Protein AF-0000000079001632 (afdb_homodimer)

Structure (mmCIF, N/CA/C/O backbone):
data_AF-0000000079001632-model_v1
#
loop_
_entity.id
_entity.type
_entity.pdbx_description
1 polymer N-acetyltransferase
#
loop_
_atom_site.group_PDB
_atom_site.id
_atom_site.type_symbol
_atom_site.label_atom_id
_atom_site.label_alt_id
_atom_site.label_comp_id
_atom_site.label_asym_id
_atom_site.label_entity_id
_atom_site.label_seq_id
_atom_site.pdbx_PDB_ins_code
_atom_site.Cartn_x
_atom_site.Cartn_y
_atom_site.Cartn_z
_atom_site.occupancy
_atom_site.B_iso_or_equiv
_atom_site.auth_seq_id
_atom_site.auth_comp_id
_atom_site.auth_asym_id
_atom_site.auth_atom_id
_atom_site.pdbx_PDB_model_num
ATOM 1 N N . MET A 1 1 ? 24.812 27.203 -7.305 1 45.06 1 MET A N 1
ATOM 2 C CA . MET A 1 1 ? 23.578 26.594 -7.805 1 45.06 1 MET A CA 1
ATOM 3 C C . MET A 1 1 ? 22.781 25.969 -6.672 1 45.06 1 MET A C 1
ATOM 5 O O . MET A 1 1 ? 23.297 25.125 -5.93 1 45.06 1 MET A O 1
ATOM 9 N N . THR A 1 2 ? 21.891 26.609 -6.133 1 58.97 2 THR A N 1
ATOM 10 C CA . THR A 1 2 ? 21.234 26.281 -4.875 1 58.97 2 THR A CA 1
ATOM 11 C C . THR A 1 2 ? 20.75 24.844 -4.871 1 58.97 2 THR A C 1
ATOM 13 O O . THR A 1 2 ? 20.25 24.344 -5.879 1 58.97 2 THR A O 1
ATOM 16 N N . ASN A 1 3 ? 21.234 24.062 -3.947 1 76.5 3 ASN A N 1
ATOM 17 C CA . ASN A 1 3 ? 20.844 22.672 -3.836 1 76.5 3 ASN A CA 1
ATOM 18 C C . ASN A 1 3 ? 19.328 22.5 -3.826 1 76.5 3 ASN A C 1
ATOM 20 O O . ASN A 1 3 ? 18.625 23.172 -3.062 1 76.5 3 ASN A O 1
ATOM 24 N N . PRO A 1 4 ? 18.812 21.922 -4.812 1 85.69 4 PRO A N 1
ATOM 25 C CA . PRO A 1 4 ? 17.359 21.781 -4.848 1 85.69 4 PRO A CA 1
ATOM 26 C C . PRO A 1 4 ? 16.781 21.344 -3.504 1 85.69 4 PRO A C 1
ATOM 28 O O . PRO A 1 4 ? 17.453 20.641 -2.738 1 85.69 4 PRO A O 1
ATOM 31 N N . VAL A 1 5 ? 15.695 21.969 -3.086 1 88.19 5 VAL A N 1
ATOM 32 C CA . VAL A 1 5 ? 14.93 21.562 -1.91 1 88.19 5 VAL A CA 1
ATOM 33 C C . VAL A 1 5 ? 13.609 20.938 -2.34 1 88.19 5 VAL A C 1
ATOM 35 O O . VAL A 1 5 ? 12.984 21.391 -3.307 1 88.19 5 VAL A O 1
ATOM 38 N N . PRO A 1 6 ? 13.211 19.906 -1.623 1 92.12 6 PRO A N 1
ATOM 39 C CA . PRO A 1 6 ? 11.945 19.281 -2.014 1 92.12 6 PRO A CA 1
ATOM 40 C C . PRO A 1 6 ? 10.734 20.156 -1.702 1 92.12 6 PRO A C 1
ATOM 42 O O . PRO A 1 6 ? 10.82 21.062 -0.867 1 92.12 6 PRO A O 1
ATOM 45 N N . GLU A 1 7 ? 9.664 20 -2.496 1 94.44 7 GLU A N 1
ATOM 46 C CA . GLU A 1 7 ? 8.359 20.5 -2.092 1 94.44 7 GLU A CA 1
ATOM 47 C C . GLU A 1 7 ? 7.762 19.656 -0.975 1 94.44 7 GLU A C 1
ATOM 49 O O . GLU A 1 7 ? 7.68 18.422 -1.099 1 94.44 7 GLU A O 1
ATOM 54 N N . TRP A 1 8 ? 7.293 20.359 0.116 1 95.69 8 TRP A N 1
ATOM 55 C CA . TRP A 1 8 ? 6.723 19.688 1.274 1 95.69 8 TRP A CA 1
ATOM 56 C C . TRP A 1 8 ? 5.199 19.703 1.22 1 95.69 8 TRP A C 1
ATOM 58 O O . TRP A 1 8 ? 4.594 20.75 0.976 1 95.69 8 TRP A O 1
ATOM 68 N N . ARG A 1 9 ? 4.637 18.5 1.415 1 95.88 9 ARG A N 1
ATOM 69 C CA . ARG A 1 9 ? 3.191 18.375 1.595 1 95.88 9 ARG A CA 1
ATOM 70 C C . ARG A 1 9 ? 2.859 17.625 2.881 1 95.88 9 ARG A C 1
ATOM 72 O O . ARG A 1 9 ? 3.691 16.891 3.408 1 95.88 9 ARG A O 1
ATOM 79 N N . GLU A 1 10 ? 1.573 17.828 3.447 1 95.94 10 GLU A N 1
ATOM 80 C CA . GLU A 1 10 ? 1.161 17.219 4.707 1 95.94 10 GLU A CA 1
ATOM 81 C C . GLU A 1 10 ? -0.149 16.453 4.547 1 95.94 10 GLU A C 1
ATOM 83 O O . GLU A 1 10 ? -1.047 16.891 3.828 1 95.94 10 GLU A O 1
ATOM 88 N N . VAL A 1 11 ? -0.206 15.367 5.219 1 96.25 11 VAL A N 1
ATOM 89 C CA . VAL A 1 11 ? -1.483 14.664 5.27 1 96.25 11 VAL A CA 1
ATOM 90 C C . VAL A 1 11 ? -2.539 15.547 5.922 1 96.25 11 VAL A C 1
ATOM 92 O O . VAL A 1 11 ? -2.209 16.422 6.723 1 96.25 11 VAL A O 1
ATOM 95 N N . ALA A 1 12 ? -3.811 15.234 5.547 1 96.88 12 ALA A N 1
ATOM 96 C CA . ALA A 1 12 ? -4.914 16.016 6.098 1 96.88 12 ALA A CA 1
ATOM 97 C C . ALA A 1 12 ? -6.242 15.281 5.922 1 96.88 12 ALA A C 1
ATOM 99 O O . ALA A 1 12 ? -6.328 14.305 5.172 1 96.88 12 ALA A O 1
ATOM 100 N N . VAL A 1 13 ? -7.215 15.688 6.727 1 96.88 13 VAL A N 1
ATOM 101 C CA . VAL A 1 13 ? -8.617 15.367 6.492 1 96.88 13 VAL A CA 1
ATOM 102 C C . VAL A 1 13 ? -9.305 16.531 5.781 1 96.88 13 VAL A C 1
ATOM 104 O O . VAL A 1 13 ? -9.508 17.594 6.371 1 96.88 13 VAL A O 1
ATOM 107 N N . ARG A 1 14 ? -9.531 16.281 4.484 1 97.44 14 ARG A N 1
ATOM 108 C CA . ARG A 1 14 ? -10.023 17.391 3.674 1 97.44 14 ARG A CA 1
ATOM 109 C C . ARG A 1 14 ? -11.188 16.953 2.795 1 97.44 14 ARG A C 1
ATOM 111 O O . ARG A 1 14 ? -11.172 15.867 2.232 1 97.44 14 ARG A O 1
ATOM 118 N N . ASP A 1 15 ? -12.273 17.812 2.703 1 98.19 15 ASP A N 1
ATOM 119 C CA . ASP A 1 15 ? -13.406 17.594 1.802 1 98.19 15 ASP A CA 1
ATOM 120 C C . ASP A 1 15 ? -14.078 16.25 2.064 1 98.19 15 ASP A C 1
ATOM 122 O O . ASP A 1 15 ? -14.32 15.484 1.135 1 98.19 15 ASP A O 1
ATOM 126 N N . VAL A 1 16 ? -14.367 15.938 3.357 1 98.56 16 VAL A N 1
ATOM 127 C CA . VAL A 1 16 ? -14.992 14.688 3.764 1 98.56 16 VAL A CA 1
ATOM 128 C C . VAL A 1 16 ? -16.391 14.953 4.309 1 98.56 16 VAL A C 1
ATOM 130 O O . VAL A 1 16 ? -16.578 15.852 5.133 1 98.56 16 VAL A O 1
ATOM 133 N N . THR A 1 17 ? -17.391 14.273 3.799 1 98.62 17 THR A N 1
ATOM 134 C CA . THR A 1 17 ? -18.719 14.258 4.406 1 98.62 17 THR A CA 1
ATOM 135 C C . THR A 1 17 ? -18.797 13.203 5.508 1 98.62 17 THR A C 1
ATOM 137 O O . THR A 1 17 ? -18.5 12.031 5.273 1 98.62 17 THR A O 1
ATOM 140 N N . VAL A 1 18 ? -19.234 13.547 6.695 1 98.38 18 VAL A N 1
ATOM 141 C CA . VAL A 1 18 ? -19.172 12.625 7.828 1 98.38 18 VAL A CA 1
ATOM 142 C C . VAL A 1 18 ? -20.531 12.547 8.508 1 98.38 18 VAL A C 1
ATOM 144 O O . VAL A 1 18 ? -21.234 13.562 8.641 1 98.38 18 VAL A O 1
ATOM 147 N N . GLY A 1 19 ? -20.922 11.305 8.891 1 98.69 19 GLY A N 1
ATOM 148 C CA . GLY A 1 19 ? -22.109 11.109 9.703 1 98.69 19 GLY A CA 1
ATOM 149 C C . GLY A 1 19 ? -21.875 11.375 11.18 1 98.69 19 GLY A C 1
ATOM 150 O O . GLY A 1 19 ? -20.891 12.016 11.547 1 98.69 19 GLY A O 1
ATOM 151 N N . ARG A 1 20 ? -22.844 10.914 12.008 1 98.69 20 ARG A N 1
ATOM 152 C CA . ARG A 1 20 ? -22.766 11.117 13.445 1 98.69 20 ARG A CA 1
ATOM 153 C C . ARG A 1 20 ? -21.734 10.195 14.078 1 98.69 20 ARG A C 1
ATOM 155 O O . ARG A 1 20 ? -21.562 9.047 13.648 1 98.69 20 ARG A O 1
ATOM 162 N N . ASP A 1 21 ? -20.953 10.633 15.102 1 98.69 21 ASP A N 1
ATOM 163 C CA . ASP A 1 21 ? -20.109 9.859 16 1 98.69 21 ASP A CA 1
ATOM 164 C C . ASP A 1 21 ? -18.969 9.195 15.234 1 98.69 21 ASP A C 1
ATOM 166 O O . ASP A 1 21 ? -18.594 8.055 15.531 1 98.69 21 ASP A O 1
ATOM 170 N N . VAL A 1 22 ? -18.531 9.797 14.219 1 98.81 22 VAL A N 1
ATOM 171 C CA . VAL A 1 22 ? -17.359 9.336 13.492 1 98.81 22 VAL A CA 1
ATOM 172 C C . VAL A 1 22 ? -16.094 9.688 14.273 1 98.81 22 VAL A C 1
ATOM 174 O O . VAL A 1 22 ? -16 10.773 14.852 1 98.81 22 VAL A O 1
ATOM 177 N N . VAL A 1 23 ? -15.109 8.727 14.344 1 98.88 23 VAL A N 1
ATOM 178 C CA . VAL A 1 23 ? -13.82 8.953 15 1 98.88 23 VAL A CA 1
ATOM 179 C C . VAL A 1 23 ? -12.688 8.734 14 1 98.88 23 VAL A C 1
ATOM 181 O O . VAL A 1 23 ? -12.641 7.711 13.32 1 98.88 23 VAL A O 1
ATOM 184 N N . ILE A 1 24 ? -11.758 9.695 13.883 1 98.75 24 ILE A N 1
ATOM 185 C CA . ILE A 1 24 ? -10.555 9.578 13.07 1 98.75 24 ILE A CA 1
ATOM 186 C C . ILE A 1 24 ? -9.32 9.836 13.93 1 98.75 24 ILE A C 1
ATOM 188 O O . ILE A 1 24 ? -9.164 10.914 14.508 1 98.75 24 ILE A O 1
ATOM 192 N N . TYR A 1 25 ? -8.398 8.891 14.039 1 98.5 25 TYR A N 1
ATOM 193 C CA . TYR A 1 25 ? -7.125 9.078 14.711 1 98.5 25 TYR A CA 1
ATOM 194 C C . TYR A 1 25 ? -6.09 9.688 13.773 1 98.5 25 TYR A C 1
ATOM 196 O O . TYR A 1 25 ? -5.824 9.148 12.695 1 98.5 25 TYR A O 1
ATOM 204 N N . GLN A 1 26 ? -5.445 10.742 14.242 1 97.06 26 GLN A N 1
ATOM 205 C CA . GLN A 1 26 ? -4.422 11.414 13.453 1 97.06 26 GLN A CA 1
ATOM 206 C C . GLN A 1 26 ? -3.023 10.938 13.836 1 97.06 26 GLN A C 1
ATOM 208 O O . GLN A 1 26 ? -2.789 10.555 14.984 1 97.06 26 GLN A O 1
ATOM 213 N N . PRO A 1 27 ? -1.96 10.883 12.914 1 97.62 27 PRO A N 1
ATOM 214 C CA . PRO A 1 27 ? -2.113 11.375 11.539 1 97.62 27 PRO A CA 1
ATOM 215 C C . PRO A 1 27 ? -2.859 10.391 10.641 1 97.62 27 PRO A C 1
ATOM 217 O O . PRO A 1 27 ? -2.744 9.172 10.82 1 97.62 27 PRO A O 1
ATOM 220 N N . ALA A 1 28 ? -3.697 10.883 9.773 1 98.44 28 ALA A N 1
ATOM 221 C CA . ALA A 1 28 ? -4.414 10.188 8.711 1 98.44 28 ALA A CA 1
ATOM 222 C C . ALA A 1 28 ? -4.574 11.078 7.48 1 98.44 28 ALA A C 1
ATOM 224 O O . ALA A 1 28 ? -4.527 12.305 7.586 1 98.44 28 ALA A O 1
ATOM 225 N N . ASN A 1 29 ? -4.566 10.516 6.32 1 98.75 29 ASN A N 1
ATOM 226 C CA . ASN A 1 29 ? -4.828 11.242 5.082 1 98.75 29 ASN A CA 1
ATOM 227 C C . ASN A 1 29 ? -6.176 10.852 4.477 1 98.75 29 ASN A C 1
ATOM 229 O O . ASN A 1 29 ? -6.277 9.844 3.773 1 98.75 29 ASN A O 1
ATOM 233 N N . VAL A 1 30 ? -7.219 11.641 4.742 1 98.81 30 VAL A N 1
ATOM 234 C CA . VAL A 1 30 ? -8.594 11.336 4.371 1 98.81 30 VAL A CA 1
ATOM 235 C C . VAL A 1 30 ? -9.188 12.5 3.584 1 98.81 30 VAL A C 1
ATOM 237 O O . VAL A 1 30 ? -9.297 13.617 4.105 1 98.81 30 VAL A O 1
ATOM 240 N N . TYR A 1 31 ? -9.508 12.25 2.266 1 98.62 31 TYR A N 1
ATOM 241 C CA . TYR A 1 31 ? -9.953 13.398 1.483 1 98.62 31 TYR A CA 1
ATOM 242 C C . TYR A 1 31 ? -10.953 12.984 0.413 1 98.62 31 TYR A C 1
ATOM 244 O O . TYR A 1 31 ? -10.859 11.883 -0.132 1 98.62 31 TYR A O 1
ATOM 252 N N . GLY A 1 32 ? -11.891 13.781 0.147 1 98.62 32 GLY A N 1
ATOM 253 C CA . GLY A 1 32 ? -12.805 13.648 -0.975 1 98.62 32 GLY A CA 1
ATOM 254 C C . GLY A 1 32 ? -13.719 12.438 -0.86 1 98.62 32 GLY A C 1
ATOM 255 O O . GLY A 1 32 ? -14.117 11.852 -1.871 1 98.62 32 GLY A O 1
ATOM 256 N N . CYS A 1 33 ? -14.039 11.992 0.395 1 98.62 33 CYS A N 1
ATOM 257 C CA . CYS A 1 33 ? -14.812 10.766 0.554 1 98.62 33 CYS A CA 1
ATOM 258 C C . CYS A 1 33 ? -15.969 10.969 1.524 1 98.62 33 CYS A C 1
ATOM 260 O O . CYS A 1 33 ? -16.219 12.094 1.974 1 98.62 33 CYS A O 1
ATOM 262 N N . GLU A 1 34 ? -16.812 9.914 1.736 1 98.94 34 GLU A N 1
ATOM 263 C CA . GLU A 1 34 ? -17.953 9.938 2.635 1 98.94 34 GLU A CA 1
ATOM 264 C C . GLU A 1 34 ? -17.844 8.867 3.715 1 98.94 34 GLU A C 1
ATOM 266 O O . GLU A 1 34 ? -17.578 7.699 3.414 1 98.94 34 GLU A O 1
ATOM 271 N N . LEU A 1 35 ? -18.031 9.266 4.969 1 98.94 35 LEU A N 1
ATOM 272 C CA . LEU A 1 35 ? -18.031 8.367 6.117 1 98.94 35 LEU A CA 1
ATOM 273 C C . LEU A 1 35 ? -19.391 8.359 6.801 1 98.94 35 LEU A C 1
ATOM 275 O O . LEU A 1 35 ? -19.859 9.398 7.266 1 98.94 35 LEU A O 1
ATOM 279 N N . GLY A 1 36 ? -20.031 7.188 6.871 1 98.88 36 GLY A N 1
ATOM 280 C CA . GLY A 1 36 ? -21.328 7.051 7.531 1 98.88 36 GLY A CA 1
ATOM 281 C C . GLY A 1 36 ? -21.234 7.168 9.039 1 98.88 36 GLY A C 1
ATOM 282 O O . GLY A 1 36 ? -20.156 7.336 9.594 1 98.88 36 GLY A O 1
ATOM 283 N N . ASP A 1 37 ? -22.422 7.078 9.719 1 98.88 37 ASP A N 1
ATOM 284 C CA . ASP A 1 37 ? -22.5 7.195 11.172 1 98.88 37 ASP A CA 1
ATOM 285 C C . ASP A 1 37 ? -21.625 6.156 11.852 1 98.88 37 ASP A C 1
ATOM 287 O O . ASP A 1 37 ? -21.547 5.008 11.406 1 98.88 37 ASP A O 1
ATOM 291 N N . GLU A 1 38 ? -20.844 6.551 12.867 1 98.88 38 GLU A N 1
ATOM 292 C CA . GLU A 1 38 ? -20.156 5.664 13.797 1 98.88 38 GLU A CA 1
ATOM 293 C C . GLU A 1 38 ? -18.953 4.98 13.133 1 98.88 38 GLU A C 1
ATOM 295 O O . GLU A 1 38 ? -18.484 3.955 13.617 1 98.88 38 GLU A O 1
ATOM 300 N N . VAL A 1 39 ? -18.547 5.504 12 1 98.88 39 VAL A N 1
ATOM 301 C CA . VAL A 1 39 ? -17.359 4.977 11.359 1 98.88 39 VAL A CA 1
ATOM 302 C C . VAL A 1 39 ? -16.125 5.297 12.211 1 98.88 39 VAL A C 1
ATOM 304 O O . VAL A 1 39 ? -16.016 6.402 12.75 1 98.88 39 VAL A O 1
ATOM 307 N N . PHE A 1 40 ? -15.266 4.305 12.328 1 98.94 40 PHE A N 1
ATOM 308 C CA . PHE A 1 40 ? -13.984 4.441 13 1 98.94 40 PHE A CA 1
ATOM 309 C C . PHE A 1 40 ? -12.836 4.371 11.992 1 98.94 40 PHE A C 1
ATOM 311 O O . PHE A 1 40 ? -12.797 3.473 11.156 1 98.94 40 PHE A O 1
ATOM 318 N N . VAL A 1 41 ? -11.898 5.355 12.086 1 98.88 41 VAL A N 1
ATOM 319 C CA . VAL A 1 41 ? -10.688 5.371 11.273 1 98.88 41 VAL A CA 1
ATOM 320 C C . VAL A 1 41 ? -9.461 5.457 12.172 1 98.88 41 VAL A C 1
ATOM 322 O O . VAL A 1 41 ? -9.234 6.473 12.836 1 98.88 41 VAL A O 1
ATOM 325 N N . GLY A 1 42 ? -8.633 4.383 12.117 1 98.75 42 GLY A N 1
ATOM 326 C CA . GLY A 1 42 ? -7.426 4.352 12.922 1 98.75 42 GLY A CA 1
ATOM 327 C C . GLY A 1 42 ? -6.32 5.238 12.383 1 98.75 42 GLY A C 1
ATOM 328 O O . GLY A 1 42 ? -6.477 5.852 11.32 1 98.75 42 GLY A O 1
ATOM 329 N N . PRO A 1 43 ? -5.203 5.359 13.156 1 98.56 43 PRO A N 1
ATOM 330 C CA . PRO A 1 43 ? -4.105 6.215 12.703 1 98.56 43 PRO A CA 1
ATOM 331 C C . PRO A 1 43 ? -3.4 5.668 11.469 1 98.56 43 PRO A C 1
ATOM 333 O O . PRO A 1 43 ? -3.416 4.457 11.227 1 98.56 43 PRO A O 1
ATOM 336 N N . PHE A 1 44 ? -2.822 6.57 10.641 1 98.5 44 PHE A N 1
ATOM 337 C CA . PHE A 1 44 ? -1.989 6.281 9.484 1 98.5 44 PHE A CA 1
ATOM 338 C C . PHE A 1 44 ? -2.822 5.691 8.352 1 98.5 44 PHE A C 1
ATOM 340 O O . PHE A 1 44 ? -2.283 5.059 7.441 1 98.5 44 PHE A O 1
ATOM 347 N N . VAL A 1 45 ? -4.141 5.867 8.5 1 98.81 45 VAL A N 1
ATOM 348 C CA . VAL A 1 45 ? -5.02 5.418 7.426 1 98.81 45 VAL A CA 1
ATOM 349 C C . VAL A 1 45 ? -5.047 6.461 6.309 1 98.81 45 VAL A C 1
ATOM 351 O O . VAL A 1 45 ? -4.934 7.664 6.57 1 98.81 45 VAL A O 1
ATOM 354 N N . GLU A 1 46 ? -5.09 5.969 5.098 1 98.88 46 GLU A N 1
ATOM 355 C CA . GLU A 1 46 ? -5.344 6.82 3.941 1 98.88 46 GLU A CA 1
ATOM 356 C C . GLU A 1 46 ? -6.625 6.41 3.221 1 98.88 46 GLU A C 1
ATOM 358 O O . GLU A 1 46 ? -6.812 5.23 2.906 1 98.88 46 GLU A O 1
ATOM 363 N N . ILE A 1 47 ? -7.602 7.363 2.986 1 98.88 47 ILE A N 1
ATOM 364 C CA . ILE A 1 47 ? -8.82 7.176 2.213 1 98.88 47 ILE A CA 1
ATOM 365 C C . ILE A 1 47 ? -8.914 8.25 1.128 1 98.88 47 ILE A C 1
ATOM 367 O O . ILE A 1 47 ? -8.883 9.445 1.423 1 98.88 47 ILE A O 1
ATOM 371 N N . GLN A 1 48 ? -9.016 7.773 -0.088 1 98.56 48 GLN A N 1
ATOM 372 C CA . GLN A 1 48 ? -8.93 8.688 -1.221 1 98.56 48 GLN A CA 1
ATOM 373 C C . GLN A 1 48 ? -10.32 9.047 -1.745 1 98.56 48 GLN A C 1
ATOM 375 O O . GLN A 1 48 ? -11.328 8.609 -1.188 1 98.56 48 GLN A O 1
ATOM 380 N N . ARG A 1 49 ? -10.336 9.859 -2.76 1 98.12 49 ARG A N 1
ATOM 381 C CA . ARG A 1 49 ? -11.539 10.531 -3.24 1 98.12 49 ARG A CA 1
ATOM 382 C C . ARG A 1 49 ? -12.539 9.523 -3.793 1 98.12 49 ARG A C 1
ATOM 384 O O . ARG A 1 49 ? -12.156 8.445 -4.262 1 98.12 49 ARG A O 1
ATOM 391 N N . HIS A 1 50 ? -13.836 9.836 -3.75 1 98.25 50 HIS A N 1
ATOM 392 C CA . HIS A 1 50 ? -14.969 9.141 -4.359 1 98.25 50 HIS A CA 1
ATOM 393 C C . HIS A 1 50 ? -15.211 7.793 -3.684 1 98.25 50 HIS A C 1
ATOM 395 O O . HIS A 1 50 ? -15.836 6.906 -4.27 1 98.25 50 HIS A O 1
ATOM 401 N N . SER A 1 51 ? -14.695 7.629 -2.494 1 98.75 51 SER A N 1
ATOM 402 C CA . SER A 1 51 ? -14.953 6.406 -1.739 1 98.75 51 SER A CA 1
ATOM 403 C C . SER A 1 51 ? -16.016 6.637 -0.665 1 98.75 51 SER A C 1
ATOM 405 O O . SER A 1 51 ? -16.266 7.777 -0.26 1 98.75 51 SER A O 1
ATOM 407 N N . ARG A 1 52 ? -16.672 5.543 -0.28 1 98.94 52 ARG A N 1
ATOM 408 C CA . ARG A 1 52 ? -17.75 5.598 0.708 1 98.94 52 ARG A CA 1
ATOM 409 C C . ARG A 1 52 ? -17.625 4.465 1.722 1 98.94 52 ARG A C 1
ATOM 411 O O . ARG A 1 52 ? -17.516 3.297 1.344 1 98.94 52 ARG A O 1
ATOM 418 N N . ILE A 1 53 ? -17.656 4.801 2.963 1 98.94 53 ILE A N 1
ATOM 419 C CA . ILE A 1 53 ? -17.594 3.832 4.055 1 98.94 53 ILE A CA 1
ATOM 420 C C . ILE A 1 53 ? -18.922 3.828 4.816 1 98.94 53 ILE A C 1
ATOM 422 O O . ILE A 1 53 ? -19.344 4.863 5.324 1 98.94 53 ILE A O 1
ATOM 426 N N . GLY A 1 54 ? -19.547 2.693 4.934 1 98.94 54 GLY A N 1
ATOM 427 C CA . GLY A 1 54 ? -20.859 2.559 5.531 1 98.94 54 GLY A CA 1
ATOM 428 C C . GLY A 1 54 ? -20.844 2.639 7.047 1 98.94 54 GLY A C 1
ATOM 429 O O . GLY A 1 54 ? -19.797 2.453 7.668 1 98.94 54 GLY A O 1
ATOM 430 N N . ARG A 1 55 ? -22 2.816 7.582 1 98.88 55 ARG A N 1
ATOM 431 C CA . ARG A 1 55 ? -22.219 3.016 9.008 1 98.88 55 ARG A CA 1
ATOM 432 C C . ARG A 1 55 ? -21.578 1.895 9.82 1 98.88 55 ARG A C 1
ATOM 434 O O . ARG A 1 55 ? -21.703 0.718 9.477 1 98.88 55 ARG A O 1
ATOM 441 N N . GLY A 1 56 ? -20.922 2.254 10.828 1 98.88 56 GLY A N 1
ATOM 442 C CA . GLY A 1 56 ? -20.469 1.3 11.82 1 98.88 56 GLY A CA 1
ATOM 443 C C . GLY A 1 56 ? -19.219 0.544 11.391 1 98.88 56 GLY A C 1
ATOM 444 O O . GLY A 1 56 ? -18.703 -0.281 12.141 1 98.88 56 GLY A O 1
ATOM 445 N N . THR A 1 57 ? -18.734 0.789 10.188 1 98.94 57 THR A N 1
ATOM 446 C CA . THR A 1 57 ? -17.531 0.13 9.68 1 98.94 57 THR A CA 1
ATOM 447 C C . THR A 1 57 ? -16.281 0.682 10.359 1 98.94 57 THR A C 1
ATOM 449 O O . THR A 1 57 ? -16.188 1.886 10.609 1 98.94 57 THR A O 1
ATOM 452 N N . ARG A 1 58 ? -15.375 -0.209 10.695 1 98.94 58 ARG A N 1
ATOM 453 C CA . ARG A 1 58 ? -14.133 0.144 11.375 1 98.94 58 ARG A CA 1
ATOM 454 C C . ARG A 1 58 ? -12.922 -0.117 10.484 1 98.94 58 ARG A C 1
ATOM 456 O O . ARG A 1 58 ? -12.664 -1.259 10.102 1 98.94 58 ARG A O 1
ATOM 463 N N . VAL A 1 59 ? -12.203 0.904 10.164 1 98.94 59 VAL A N 1
ATOM 464 C CA . VAL A 1 59 ? -10.992 0.828 9.352 1 98.94 59 VAL A CA 1
ATOM 465 C C . VAL A 1 59 ? -9.758 0.947 10.25 1 98.94 59 VAL A C 1
ATOM 467 O O . VAL A 1 59 ? -9.484 2.018 10.797 1 98.94 59 VAL A O 1
ATOM 470 N N . GLN A 1 60 ? -8.961 -0.125 10.336 1 98.88 60 GLN A N 1
ATOM 471 C CA . GLN A 1 60 ? -7.867 -0.17 11.297 1 98.88 60 GLN A CA 1
ATOM 472 C C . GLN A 1 60 ? -6.598 0.437 10.711 1 98.88 60 GLN A C 1
ATOM 474 O O . GLN A 1 60 ? -6.512 0.657 9.5 1 98.88 60 GLN A O 1
ATOM 479 N N . SER A 1 61 ? -5.613 0.621 11.555 1 98.81 61 SER A N 1
ATOM 480 C CA . SER A 1 61 ? -4.434 1.437 11.297 1 98.81 61 SER A CA 1
ATOM 481 C C . SER A 1 61 ? -3.678 0.94 10.07 1 98.81 61 SER A C 1
ATOM 483 O O . SER A 1 61 ? -3.604 -0.265 9.82 1 98.81 61 SER A O 1
ATOM 485 N N . HIS A 1 62 ? -3.047 1.902 9.289 1 98.75 62 HIS A N 1
ATOM 486 C CA . HIS A 1 62 ? -2.123 1.671 8.188 1 98.75 62 HIS A CA 1
ATOM 487 C C . HIS A 1 62 ? -2.865 1.248 6.926 1 98.75 62 HIS A C 1
ATOM 489 O O . HIS A 1 62 ? -2.256 1.081 5.867 1 98.75 62 HIS A O 1
ATOM 495 N N . THR A 1 63 ? -4.191 1.115 6.965 1 98.88 63 THR A N 1
ATOM 496 C CA . THR A 1 63 ? -4.969 0.671 5.809 1 98.88 63 THR A CA 1
ATOM 497 C C . THR A 1 63 ? -5.062 1.776 4.762 1 98.88 63 THR A C 1
ATOM 499 O O . THR A 1 63 ? -5.141 2.959 5.105 1 98.88 63 THR A O 1
ATOM 502 N N . PHE A 1 64 ? -4.965 1.324 3.498 1 98.94 64 PHE A N 1
ATOM 503 C CA . PHE A 1 64 ? -5.094 2.219 2.355 1 98.94 64 PHE A CA 1
ATOM 504 C C . PHE A 1 64 ? -6.336 1.882 1.541 1 98.94 64 PHE A C 1
ATOM 506 O O . PHE A 1 64 ? -6.48 0.757 1.058 1 98.94 64 PHE A O 1
ATOM 513 N N . ILE A 1 65 ? -7.223 2.867 1.384 1 98.94 65 ILE A N 1
ATOM 514 C CA . ILE A 1 65 ? -8.414 2.77 0.548 1 98.94 65 ILE A CA 1
ATOM 515 C C . ILE A 1 65 ? -8.305 3.736 -0.627 1 98.94 65 ILE A C 1
ATOM 517 O O . ILE A 1 65 ? -8.359 4.957 -0.445 1 98.94 65 ILE A O 1
ATOM 521 N N . CYS A 1 66 ? -8.109 3.189 -1.824 1 98.5 66 CYS A N 1
ATOM 522 C CA . CYS A 1 66 ? -7.902 3.994 -3.023 1 98.5 66 CYS A CA 1
ATOM 523 C C . CYS A 1 66 ? -9.211 4.625 -3.49 1 98.5 66 CYS A C 1
ATOM 525 O O . CYS A 1 66 ? -10.219 4.57 -2.785 1 98.5 66 CYS A O 1
ATOM 527 N N . GLU A 1 67 ? -9.133 5.328 -4.656 1 98.31 67 GLU A N 1
ATOM 528 C CA . GLU A 1 67 ? -10.328 5.965 -5.207 1 98.31 67 GLU A CA 1
ATOM 529 C C . GLU A 1 67 ? -11.344 4.93 -5.676 1 98.31 67 GLU A C 1
ATOM 531 O O . GLU A 1 67 ? -10.969 3.861 -6.172 1 98.31 67 GLU A O 1
ATOM 536 N N . TYR A 1 68 ? -12.617 5.242 -5.523 1 98.38 68 TYR A N 1
ATOM 537 C CA . TYR A 1 68 ? -13.734 4.484 -6.086 1 98.38 68 TYR A CA 1
ATOM 538 C C . TYR A 1 68 ? -13.891 3.143 -5.383 1 98.38 68 TYR A C 1
ATOM 540 O O . TYR A 1 68 ? -14.094 2.115 -6.031 1 98.38 68 TYR A O 1
ATOM 548 N N . VAL A 1 69 ? -13.82 3.164 -4.059 1 98.88 69 VAL A N 1
ATOM 549 C CA . VAL A 1 69 ? -14.109 2.01 -3.215 1 98.88 69 VAL A CA 1
ATOM 550 C C . VAL A 1 69 ? -15.391 2.268 -2.41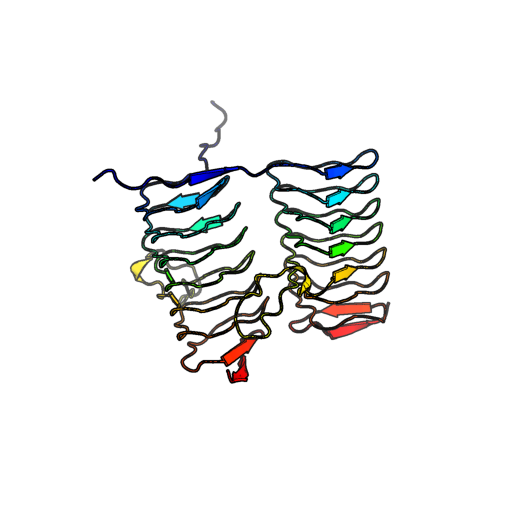6 1 98.88 69 VAL A C 1
ATOM 552 O O . VAL A 1 69 ? -15.547 3.334 -1.817 1 98.88 69 VAL A O 1
ATOM 555 N N . THR A 1 70 ? -16.344 1.339 -2.441 1 98.94 70 THR A N 1
ATOM 556 C CA . THR A 1 70 ? -17.516 1.371 -1.592 1 98.94 70 THR A CA 1
ATOM 557 C C . THR A 1 70 ? -17.5 0.212 -0.599 1 98.94 70 THR A C 1
ATOM 559 O O . THR A 1 70 ? -17.453 -0.953 -0.997 1 98.94 70 THR A O 1
ATOM 562 N N . ILE A 1 71 ? -17.531 0.511 0.642 1 98.94 71 ILE A N 1
ATOM 563 C CA . ILE A 1 71 ? -17.562 -0.49 1.702 1 98.94 71 ILE A CA 1
ATOM 564 C C . ILE A 1 71 ? -18.891 -0.388 2.457 1 98.94 71 ILE A C 1
ATOM 566 O O . ILE A 1 71 ? -19.297 0.702 2.867 1 98.94 71 ILE A O 1
ATOM 570 N N . GLY A 1 72 ? -19.547 -1.493 2.646 1 98.94 72 GLY A N 1
ATOM 571 C CA . GLY A 1 72 ? -20.859 -1.549 3.291 1 98.94 72 GLY A CA 1
ATOM 572 C C . GLY A 1 72 ? -20.797 -1.242 4.773 1 98.94 72 GLY A C 1
ATOM 573 O O . GLY A 1 72 ? -19.844 -0.639 5.254 1 98.94 72 GLY A O 1
ATOM 574 N N . GLU A 1 73 ? -21.891 -1.652 5.516 1 98.94 73 GLU A N 1
ATOM 575 C CA . GLU A 1 73 ? -22.062 -1.363 6.934 1 98.94 73 GLU A CA 1
ATOM 576 C C . GLU A 1 73 ? -21.5 -2.482 7.805 1 98.94 73 GLU A C 1
ATOM 578 O O . GLU A 1 73 ? -21.484 -3.645 7.395 1 98.94 73 GLU A O 1
ATOM 583 N N . ASP A 1 74 ? -21.031 -2.061 8.969 1 98.94 74 ASP A N 1
ATOM 584 C CA . ASP A 1 74 ? -20.641 -2.99 10.023 1 98.94 74 ASP A CA 1
ATOM 585 C C . ASP A 1 74 ? -19.547 -3.943 9.539 1 98.94 74 ASP A C 1
ATOM 587 O O . ASP A 1 74 ? -19.625 -5.148 9.789 1 98.94 74 ASP A O 1
ATOM 591 N N . CYS A 1 75 ? -18.656 -3.432 8.766 1 98.94 75 CYS A N 1
ATOM 592 C CA . CYS A 1 75 ? -17.5 -4.195 8.32 1 98.94 75 CYS A CA 1
ATOM 593 C C . CYS A 1 75 ? -16.312 -3.98 9.25 1 98.94 75 CYS A C 1
ATOM 595 O O . CYS A 1 75 ? -16.266 -2.982 9.977 1 98.94 75 CYS A O 1
ATOM 597 N N . PHE A 1 76 ? -15.43 -4.957 9.297 1 98.94 76 PHE A N 1
ATOM 598 C CA . PHE A 1 76 ? -14.117 -4.863 9.922 1 98.94 76 PHE A CA 1
ATOM 599 C C . PHE A 1 76 ? -13.016 -4.941 8.883 1 98.94 76 PHE A C 1
ATOM 601 O O . PHE A 1 76 ? -12.828 -5.98 8.234 1 98.94 76 PHE A O 1
ATOM 608 N N . ILE A 1 77 ? -12.336 -3.859 8.664 1 98.94 77 ILE A N 1
ATOM 609 C CA . ILE A 1 77 ? -11.164 -3.801 7.793 1 98.94 77 ILE A CA 1
ATOM 610 C C . ILE A 1 77 ? -9.891 -3.824 8.633 1 98.94 77 ILE A C 1
ATOM 612 O O . ILE A 1 77 ? -9.547 -2.832 9.281 1 98.94 77 ILE A O 1
ATOM 616 N N . GLY A 1 78 ? -9.164 -4.926 8.586 1 98.88 78 GLY A N 1
ATOM 617 C CA . GLY A 1 78 ? -8 -5.129 9.43 1 98.88 78 GLY A CA 1
ATOM 618 C C . GLY A 1 78 ? -6.883 -4.133 9.156 1 98.88 78 GLY A C 1
ATOM 619 O O . GLY A 1 78 ? -7.059 -3.197 8.383 1 98.88 78 GLY A O 1
ATOM 620 N N . HIS A 1 79 ? -5.699 -4.316 9.867 1 98.88 79 HIS A N 1
ATOM 621 C CA . HIS A 1 79 ? -4.551 -3.418 9.781 1 98.88 79 HIS A CA 1
ATOM 622 C C . HIS A 1 79 ? -3.764 -3.648 8.492 1 98.88 79 HIS A C 1
ATOM 624 O O . HIS A 1 79 ? -3.506 -4.793 8.117 1 98.88 79 HIS A O 1
ATOM 630 N N . GLY A 1 80 ? -3.432 -2.564 7.82 1 98.75 80 GLY A N 1
ATOM 631 C CA . GLY A 1 80 ? -2.516 -2.678 6.699 1 98.75 80 GLY A CA 1
ATOM 632 C C . GLY A 1 80 ? -3.16 -3.271 5.461 1 98.75 80 GLY A C 1
ATOM 633 O O . GLY A 1 80 ? -2.475 -3.85 4.613 1 98.75 80 GLY A O 1
ATOM 634 N N . VAL A 1 81 ? -4.504 -3.273 5.402 1 98.94 81 VAL A N 1
ATOM 635 C CA . VAL A 1 81 ? -5.172 -3.74 4.191 1 98.94 81 VAL A CA 1
ATOM 636 C C . VAL A 1 81 ? -4.957 -2.736 3.062 1 98.94 81 VAL A C 1
ATOM 638 O O . VAL A 1 81 ? -5.02 -1.524 3.279 1 98.94 81 VAL A O 1
ATOM 641 N N . MET A 1 82 ? -4.621 -3.217 1.838 1 98.94 82 MET A N 1
ATOM 642 C CA . MET A 1 82 ? -4.406 -2.369 0.669 1 98.94 82 MET A CA 1
ATOM 643 C C . MET A 1 82 ? -5.461 -2.633 -0.397 1 98.94 82 MET A C 1
ATOM 645 O O . MET A 1 82 ? -5.629 -3.768 -0.847 1 98.94 82 MET A O 1
ATOM 649 N N . PHE A 1 83 ? -6.223 -1.638 -0.783 1 98.88 83 PHE A N 1
ATOM 650 C CA . PHE A 1 83 ? -7.121 -1.681 -1.931 1 98.88 83 PHE A CA 1
ATOM 651 C C . PHE A 1 83 ? -6.441 -1.121 -3.174 1 98.88 83 PHE A C 1
ATOM 653 O O . PHE A 1 83 ? -5.855 -0.037 -3.131 1 98.88 83 PHE A O 1
ATOM 660 N N . ALA A 1 84 ? -6.422 -1.85 -4.223 1 98.31 84 ALA A N 1
ATOM 661 C CA . ALA A 1 84 ? -5.773 -1.45 -5.469 1 98.31 84 ALA A CA 1
ATOM 662 C C . ALA A 1 84 ? -6.676 -1.722 -6.672 1 98.31 84 ALA A C 1
ATOM 664 O O . ALA A 1 84 ? -7.082 -2.863 -6.902 1 98.31 84 ALA A O 1
ATOM 665 N N . ASN A 1 85 ? -6.895 -0.611 -7.562 1 96.94 85 ASN A N 1
ATOM 666 C CA . ASN A 1 85 ? -7.879 -0.849 -8.617 1 96.94 85 ASN A CA 1
ATOM 667 C C . ASN A 1 85 ? -7.359 -0.412 -9.977 1 96.94 85 ASN A C 1
ATOM 669 O O . ASN A 1 85 ? -8.094 -0.436 -10.969 1 96.94 85 ASN A O 1
ATOM 673 N N . ASP A 1 86 ? -6.152 0.079 -10.023 1 94.12 86 ASP A N 1
ATOM 674 C CA . ASP A 1 86 ? -5.441 0.148 -11.297 1 94.12 86 ASP A CA 1
ATOM 675 C C . ASP A 1 86 ? -4.77 -1.186 -11.625 1 94.12 86 ASP A C 1
ATOM 677 O O . ASP A 1 86 ? -3.873 -1.628 -10.906 1 94.12 86 ASP A O 1
ATOM 681 N N . MET A 1 87 ? -5.09 -1.769 -12.727 1 89.25 87 MET A N 1
ATOM 682 C CA . MET A 1 87 ? -4.688 -3.141 -13.016 1 89.25 87 MET A CA 1
ATOM 683 C C . MET A 1 87 ? -3.486 -3.166 -13.953 1 89.25 87 MET A C 1
ATOM 685 O O . MET A 1 87 ? -3.051 -4.238 -14.383 1 89.25 87 MET A O 1
ATOM 689 N N . PHE A 1 88 ? -3.031 -2.031 -14.219 1 91.38 88 PHE A N 1
ATOM 690 C CA . PHE A 1 88 ? -1.846 -1.885 -15.055 1 91.38 88 PHE A CA 1
ATOM 691 C C . PHE A 1 88 ? -2.033 -2.598 -16.391 1 91.38 88 PHE A C 1
ATOM 693 O O . PHE A 1 88 ? -1.153 -3.338 -16.828 1 91.38 88 PHE A O 1
ATOM 700 N N . ARG A 1 89 ? -3.092 -2.428 -17.078 1 88.69 89 ARG A N 1
ATOM 701 C CA . ARG A 1 89 ? -3.477 -3.184 -18.266 1 88.69 89 ARG A CA 1
ATOM 702 C C . ARG A 1 89 ? -2.445 -3.018 -19.391 1 88.69 89 ARG A C 1
ATOM 704 O O . ARG A 1 89 ? -2.156 -3.967 -20.109 1 88.69 89 ARG A O 1
ATOM 711 N N . ASP A 1 90 ? -1.8 -1.938 -19.438 1 89.62 90 ASP A N 1
ATOM 712 C CA . ASP A 1 90 ? -0.815 -1.681 -20.484 1 89.62 90 ASP A CA 1
ATOM 713 C C . ASP A 1 90 ? 0.607 -1.796 -19.938 1 89.62 90 ASP A C 1
ATOM 715 O O . ASP A 1 90 ? 1.543 -1.231 -20.516 1 89.62 90 ASP A O 1
ATOM 719 N N . GLY A 1 91 ? 0.707 -2.371 -18.797 1 90.31 91 GLY A N 1
ATOM 720 C CA . GLY A 1 91 ? 2.02 -2.617 -18.219 1 90.31 91 GLY A CA 1
ATOM 721 C C . GLY A 1 91 ? 2.539 -1.451 -17.406 1 90.31 91 GLY A C 1
ATOM 722 O O . GLY A 1 91 ? 3.709 -1.427 -17.016 1 90.31 91 GLY A O 1
ATOM 723 N N . LYS A 1 92 ? 1.754 -0.473 -17.234 1 92.62 92 LYS A N 1
ATOM 724 C CA . LYS A 1 92 ? 2.068 0.708 -16.438 1 92.62 92 LYS A CA 1
ATOM 725 C C . LYS A 1 92 ? 0.807 1.306 -15.828 1 92.62 92 LYS A C 1
ATOM 727 O O . LYS A 1 92 ? -0.307 0.993 -16.25 1 92.62 92 LYS A O 1
ATOM 732 N N . PRO A 1 93 ? 1.018 2.133 -14.828 1 94.38 93 PRO A N 1
ATOM 733 C CA . PRO A 1 93 ? -0.169 2.787 -14.273 1 94.38 93 PRO A CA 1
ATOM 734 C C . PRO A 1 93 ? -0.944 3.59 -15.312 1 94.38 93 PRO A C 1
ATOM 736 O O . PRO A 1 93 ? -0.342 4.227 -16.188 1 94.38 93 PRO A O 1
ATOM 739 N N . ASP A 1 94 ? -2.289 3.52 -15.164 1 95.06 94 ASP A N 1
ATOM 740 C CA . ASP A 1 94 ? -3.186 4.312 -16 1 95.06 94 ASP A CA 1
ATOM 741 C C . ASP A 1 94 ? -3.439 5.688 -15.383 1 95.06 94 ASP A C 1
ATOM 743 O O . ASP A 1 94 ? -3.957 5.789 -14.266 1 95.06 94 ASP A O 1
ATOM 747 N N . PRO A 1 95 ? -3.098 6.738 -16.047 1 92.31 95 PRO A N 1
ATOM 748 C CA . PRO A 1 95 ? -3.254 8.062 -15.445 1 92.31 95 PRO A CA 1
ATOM 749 C C . PRO A 1 95 ? -4.715 8.508 -15.367 1 92.31 95 PRO A C 1
ATOM 751 O O . PRO A 1 95 ? -5.027 9.484 -14.688 1 92.31 95 PRO A O 1
ATOM 754 N N . ASP A 1 96 ? -5.586 7.863 -16.109 1 94.88 96 ASP A N 1
ATOM 755 C CA . ASP A 1 96 ? -7.004 8.211 -16.109 1 94.88 96 ASP A CA 1
ATOM 756 C C . ASP A 1 96 ? -7.785 7.336 -15.133 1 94.88 96 ASP A C 1
ATOM 758 O O . ASP A 1 96 ? -8.133 6.195 -15.445 1 94.88 96 ASP A O 1
ATOM 762 N N . SER A 1 97 ? -8.172 7.93 -14.055 1 93.38 97 SER A N 1
ATOM 763 C CA . SER A 1 97 ? -8.836 7.184 -12.984 1 93.38 97 SER A CA 1
ATOM 764 C C . SER A 1 97 ? -10.195 6.668 -13.438 1 93.38 97 SER A C 1
ATOM 766 O O . SER A 1 97 ? -10.75 5.75 -12.828 1 93.38 97 SER A O 1
ATOM 768 N N . GLU A 1 98 ? -10.773 7.223 -14.508 1 91.75 98 GLU A N 1
ATOM 769 C CA . GLU A 1 98 ? -12.047 6.73 -15.031 1 91.75 98 GLU A CA 1
ATOM 770 C C . GLU A 1 98 ? -11.906 5.312 -15.578 1 91.75 98 GLU A C 1
ATOM 772 O O . GLU A 1 98 ? -12.898 4.598 -15.719 1 91.75 98 GLU A O 1
ATOM 777 N N . ASN A 1 99 ? -10.625 4.984 -15.781 1 93 99 ASN A N 1
ATOM 778 C CA . ASN A 1 99 ? -10.367 3.664 -16.344 1 93 99 ASN A CA 1
ATOM 779 C C . ASN A 1 99 ? -10.086 2.637 -15.25 1 93 99 ASN A C 1
ATOM 781 O O . ASN A 1 99 ? -9.938 1.446 -15.531 1 93 99 ASN A O 1
ATOM 785 N N . TRP A 1 100 ? -10.031 3.062 -14.055 1 94.94 100 TRP A N 1
ATOM 786 C CA . TRP A 1 100 ? -9.75 2.139 -12.961 1 94.94 100 TRP A CA 1
ATOM 787 C C . TRP A 1 100 ? -10.984 1.326 -12.594 1 94.94 100 TRP A C 1
ATOM 789 O O . TRP A 1 100 ? -12.117 1.784 -12.789 1 94.94 100 TRP A O 1
ATOM 799 N N . GLY A 1 101 ? -10.75 0.064 -12.172 1 95.44 101 GLY A N 1
ATOM 800 C CA . GLY A 1 101 ? -11.867 -0.739 -11.695 1 95.44 101 GLY A CA 1
ATOM 801 C C . GLY A 1 101 ? -12.539 -0.162 -10.469 1 95.44 101 GLY A C 1
ATOM 802 O O . GLY A 1 101 ? -12.055 0.819 -9.891 1 95.44 101 GLY A O 1
ATOM 803 N N . ARG A 1 102 ? -13.664 -0.701 -10.141 1 97.88 102 ARG A N 1
ATOM 804 C CA . ARG A 1 102 ? -14.383 -0.376 -8.914 1 97.88 102 ARG A CA 1
ATOM 805 C C . ARG A 1 102 ? -14.273 -1.507 -7.898 1 97.88 102 ARG A C 1
ATOM 807 O O . ARG A 1 102 ? -14.18 -2.678 -8.273 1 97.88 102 ARG A O 1
ATOM 814 N N . ILE A 1 103 ? -14.188 -1.151 -6.625 1 98.81 103 ILE A N 1
ATOM 815 C CA . ILE A 1 103 ? -14.195 -2.145 -5.559 1 98.81 103 ILE A CA 1
ATOM 816 C C . ILE A 1 103 ? -15.445 -1.971 -4.699 1 98.81 103 ILE A C 1
ATOM 818 O O . ILE A 1 103 ? -15.734 -0.869 -4.223 1 98.81 103 ILE A O 1
ATOM 822 N N . VAL A 1 104 ? -16.203 -3.057 -4.539 1 98.94 104 VAL A N 1
ATOM 823 C CA . VAL A 1 104 ? -17.438 -3.004 -3.75 1 98.94 104 VAL A CA 1
ATOM 824 C C . VAL A 1 104 ? -17.422 -4.105 -2.691 1 98.94 104 VAL A C 1
ATOM 826 O O . VAL A 1 104 ? -17.391 -5.293 -3.023 1 98.94 104 VAL A O 1
ATOM 829 N N . ILE A 1 105 ? -17.438 -3.744 -1.43 1 98.94 105 ILE A N 1
ATOM 830 C CA . ILE A 1 105 ? -17.5 -4.645 -0.284 1 98.94 105 ILE A CA 1
ATOM 831 C C . ILE A 1 105 ? -18.891 -4.609 0.323 1 98.94 105 ILE A C 1
ATOM 833 O O . ILE A 1 105 ? -19.391 -3.539 0.679 1 98.94 105 ILE A O 1
ATOM 837 N N . GLY A 1 106 ? -19.547 -5.719 0.428 1 98.94 106 GLY A N 1
ATOM 838 C CA . GLY A 1 106 ? -20.875 -5.797 1.019 1 98.94 106 GLY A CA 1
ATOM 839 C C . GLY A 1 106 ? -20.875 -5.492 2.504 1 98.94 106 GLY A C 1
ATOM 840 O O . GLY A 1 106 ? -19.875 -5.016 3.053 1 98.94 106 GLY A O 1
ATOM 841 N N . ASN A 1 107 ? -22.062 -5.762 3.176 1 98.94 107 ASN A N 1
ATOM 842 C CA . ASN A 1 107 ? -22.234 -5.523 4.605 1 98.94 107 ASN A CA 1
ATOM 843 C C . ASN A 1 107 ? -21.672 -6.672 5.438 1 98.94 107 ASN A C 1
ATOM 845 O O . ASN A 1 107 ? -21.719 -7.832 5.016 1 98.94 107 ASN A O 1
ATOM 849 N N . GLY A 1 108 ? -21.172 -6.336 6.582 1 98.88 108 GLY A N 1
ATOM 850 C CA . GLY A 1 108 ? -20.766 -7.352 7.539 1 98.88 108 GLY A CA 1
ATOM 851 C C . GLY A 1 108 ? -19.562 -8.156 7.082 1 98.88 108 GLY A C 1
ATOM 852 O O . GLY A 1 108 ? -19.438 -9.336 7.41 1 98.88 108 GLY A O 1
ATOM 853 N N . VAL A 1 109 ? -18.734 -7.66 6.227 1 98.94 109 VAL A N 1
ATOM 854 C CA . VAL A 1 109 ? -17.547 -8.336 5.738 1 98.94 109 VAL A CA 1
ATOM 855 C C . VAL A 1 109 ? -16.391 -8.094 6.699 1 98.94 109 VAL A C 1
ATOM 857 O O . VAL A 1 109 ? -16.203 -6.977 7.195 1 98.94 109 VAL A O 1
ATOM 860 N N . SER A 1 110 ? -15.617 -9.125 6.969 1 98.94 110 SER A N 1
ATOM 861 C CA . SER A 1 110 ? -14.391 -9.031 7.758 1 98.94 110 SER A CA 1
ATOM 862 C C . SER A 1 110 ? -13.164 -9.32 6.906 1 98.94 110 SER A C 1
ATOM 864 O O . SER A 1 110 ? -13.031 -10.414 6.348 1 98.94 110 SER A O 1
ATOM 866 N N . ILE A 1 111 ? -12.305 -8.367 6.82 1 98.94 111 ILE A N 1
ATOM 867 C CA . ILE A 1 111 ? -11.086 -8.516 6.039 1 98.94 111 ILE A CA 1
ATOM 868 C C . ILE A 1 111 ? -9.875 -8.547 6.973 1 98.94 111 ILE A C 1
ATOM 870 O O . ILE A 1 111 ? -9.625 -7.586 7.711 1 98.94 111 ILE A O 1
ATOM 874 N N . GLY A 1 112 ? -9.117 -9.633 6.875 1 98.88 112 GLY A N 1
ATOM 875 C CA . GLY A 1 112 ? -7.957 -9.82 7.734 1 98.88 112 GLY A CA 1
ATOM 876 C C . GLY A 1 112 ? -6.805 -8.891 7.387 1 98.88 112 GLY A C 1
ATOM 877 O O . GLY A 1 112 ? -6.695 -8.43 6.25 1 98.88 112 GLY A O 1
ATOM 878 N N . SER A 1 113 ? -5.898 -8.719 8.367 1 98.88 113 SER A N 1
ATOM 879 C CA . SER A 1 113 ? -4.789 -7.781 8.25 1 98.88 113 SER A CA 1
ATOM 880 C C . SER A 1 113 ? -3.877 -8.141 7.082 1 98.88 113 SER A C 1
ATOM 882 O O . SER A 1 113 ? -3.676 -9.32 6.785 1 98.88 113 SER A O 1
ATOM 884 N N . ASN A 1 114 ? -3.371 -7.086 6.414 1 98.69 114 ASN A N 1
ATOM 885 C CA . ASN A 1 114 ? -2.4 -7.168 5.328 1 98.69 114 ASN A CA 1
ATOM 886 C C . ASN A 1 114 ? -2.994 -7.848 4.098 1 98.69 114 ASN A C 1
ATOM 888 O O . ASN A 1 114 ? -2.26 -8.352 3.244 1 98.69 114 ASN A O 1
ATOM 892 N N . ALA A 1 115 ? -4.289 -8 4.047 1 98.88 115 ALA A N 1
ATOM 893 C CA . ALA A 1 115 ? -4.91 -8.477 2.814 1 98.88 115 ALA A CA 1
ATOM 894 C C . ALA A 1 115 ? -4.789 -7.434 1.704 1 98.88 115 ALA A C 1
ATOM 896 O O . ALA A 1 115 ? -4.578 -6.25 1.976 1 98.88 115 ALA A O 1
ATOM 897 N N . THR A 1 116 ? -4.816 -7.859 0.511 1 98.94 116 THR A N 1
ATOM 898 C CA . THR A 1 116 ? -4.84 -7.035 -0.69 1 98.94 116 THR A CA 1
ATOM 899 C C . THR A 1 116 ? -6.121 -7.273 -1.487 1 98.94 116 THR A C 1
ATOM 901 O O . THR A 1 116 ? -6.426 -8.406 -1.855 1 98.94 116 THR A O 1
ATOM 904 N N . ILE A 1 117 ? -6.883 -6.219 -1.709 1 98.94 117 ILE A N 1
ATOM 905 C CA . ILE A 1 117 ? -8.156 -6.312 -2.42 1 98.94 117 ILE A CA 1
ATOM 906 C C . ILE A 1 117 ? -8.047 -5.609 -3.771 1 98.94 117 ILE A C 1
ATOM 908 O O . ILE A 1 117 ? -7.816 -4.402 -3.832 1 98.94 117 ILE A O 1
ATOM 912 N N . LEU A 1 118 ? -8.18 -6.375 -4.84 1 98.56 118 LEU A N 1
ATOM 913 C CA . LEU A 1 118 ? -8.117 -5.785 -6.172 1 98.56 118 LEU A CA 1
ATOM 914 C C . LEU A 1 118 ? -9.492 -5.297 -6.613 1 98.56 118 LEU A C 1
ATOM 916 O O . LEU A 1 118 ? -10.328 -4.93 -5.777 1 98.56 118 LEU A O 1
ATOM 920 N N . ALA A 1 119 ? -9.695 -5.008 -7.91 1 98.44 119 ALA A N 1
ATOM 921 C CA . ALA A 1 119 ? -10.953 -4.465 -8.43 1 98.44 119 ALA A CA 1
ATOM 922 C C . ALA A 1 119 ? -12.023 -5.547 -8.492 1 98.44 119 ALA A C 1
ATOM 924 O O . ALA A 1 119 ? -12.32 -6.074 -9.57 1 98.44 119 ALA A O 1
ATOM 925 N N . VAL A 1 120 ? -12.656 -5.867 -7.289 1 98.75 120 VAL A N 1
ATOM 926 C CA . VAL A 1 120 ? -13.609 -6.961 -7.176 1 98.75 120 VAL A CA 1
ATOM 927 C C . VAL A 1 120 ? -14.812 -6.512 -6.348 1 98.75 120 VAL A C 1
ATOM 929 O O . VAL A 1 120 ? -14.789 -5.441 -5.734 1 98.75 120 VAL A O 1
ATOM 932 N N . SER A 1 121 ? -15.82 -7.348 -6.363 1 98.88 121 SER A N 1
ATOM 933 C CA . SER A 1 121 ? -16.922 -7.262 -5.414 1 98.88 121 SER A CA 1
ATOM 934 C C . SER A 1 121 ? -16.891 -8.422 -4.426 1 98.88 121 SER A C 1
ATOM 936 O O . SER A 1 121 ? -16.625 -9.562 -4.809 1 98.88 121 SER A O 1
ATOM 938 N N . ILE A 1 122 ? -17.141 -8.156 -3.168 1 98.94 122 ILE A N 1
ATOM 939 C CA . ILE A 1 122 ? -17.234 -9.172 -2.125 1 98.94 122 ILE A CA 1
ATOM 940 C C . ILE A 1 122 ? -18.625 -9.148 -1.502 1 98.94 122 ILE A C 1
ATOM 942 O O . ILE A 1 122 ? -19.109 -8.102 -1.066 1 98.94 122 ILE A O 1
ATOM 946 N N . CYS A 1 123 ? -19.266 -10.281 -1.425 1 98.94 123 CYS A N 1
ATOM 947 C CA . CYS A 1 123 ? -20.656 -10.359 -0.967 1 98.94 123 CYS A CA 1
ATOM 948 C C . CYS A 1 123 ? -20.734 -10.148 0.541 1 98.94 123 CYS A C 1
ATOM 950 O O . CYS A 1 123 ? -19.719 -10.203 1.239 1 98.94 123 CYS A O 1
ATOM 952 N N . ASP A 1 124 ? -22.016 -9.984 1.043 1 98.88 124 ASP A N 1
ATOM 953 C CA . ASP A 1 124 ? -22.281 -9.758 2.459 1 98.88 124 ASP A CA 1
ATOM 954 C C . ASP A 1 124 ? -21.781 -10.914 3.311 1 98.88 124 ASP A C 1
ATOM 956 O O . ASP A 1 124 ? -21.938 -12.078 2.936 1 98.88 124 ASP A O 1
ATOM 960 N N . GLY A 1 125 ? -21.094 -10.586 4.367 1 98.88 125 GLY A N 1
ATOM 961 C CA . GLY A 1 125 ? -20.812 -11.555 5.414 1 98.88 125 GLY A CA 1
ATOM 962 C C . GLY A 1 125 ? -19.578 -12.391 5.141 1 98.88 125 GLY A C 1
ATOM 963 O O . GLY A 1 125 ? -19.219 -13.258 5.938 1 98.88 125 GLY A O 1
ATOM 964 N N . ALA A 1 126 ? -18.875 -12.203 4.047 1 98.88 126 ALA A N 1
ATOM 965 C CA . ALA A 1 126 ? -17.656 -12.953 3.723 1 98.88 126 ALA A CA 1
ATOM 966 C C . ALA A 1 126 ? -16.531 -12.617 4.691 1 98.88 126 ALA A C 1
ATOM 968 O O . ALA A 1 126 ? -16.5 -11.531 5.273 1 98.88 126 ALA A O 1
ATOM 969 N N . VAL A 1 127 ? -15.672 -13.586 4.887 1 98.94 127 VAL A N 1
ATOM 970 C CA . VAL A 1 127 ? -14.469 -13.422 5.691 1 98.94 127 VAL A CA 1
ATOM 971 C C . VAL A 1 127 ? -13.234 -13.641 4.816 1 98.94 127 VAL A C 1
ATOM 973 O O . VAL A 1 127 ? -13.109 -14.68 4.156 1 98.94 127 VAL A O 1
ATOM 976 N N . ILE A 1 128 ? -12.359 -12.703 4.789 1 98.94 128 ILE A N 1
ATOM 977 C CA . ILE A 1 128 ? -11.094 -12.797 4.066 1 98.94 128 ILE A CA 1
ATOM 978 C C . ILE A 1 128 ? -9.945 -13.008 5.055 1 98.94 128 ILE A C 1
ATOM 980 O O . ILE A 1 128 ? -9.75 -12.195 5.961 1 98.94 128 ILE A O 1
ATOM 984 N N . GLY A 1 129 ? -9.18 -14.039 4.863 1 98.81 129 GLY A N 1
ATOM 985 C CA . GLY A 1 129 ? -8.055 -14.32 5.734 1 98.81 129 GLY A CA 1
ATOM 986 C C . GLY A 1 129 ? -6.941 -13.297 5.617 1 98.81 129 GLY A C 1
ATOM 987 O O . GLY A 1 129 ? -6.773 -12.664 4.566 1 98.81 129 GLY A O 1
ATOM 988 N N . ALA A 1 130 ? -6.18 -13.203 6.758 1 98.75 130 ALA A N 1
ATOM 989 C CA . ALA A 1 130 ? -5.035 -12.289 6.77 1 98.75 130 ALA A CA 1
ATOM 990 C C . ALA A 1 130 ? -4.043 -12.641 5.664 1 98.75 130 ALA A C 1
ATOM 992 O O . ALA A 1 130 ? -3.828 -13.812 5.363 1 98.75 130 ALA A O 1
ATOM 993 N N . GLY A 1 131 ? -3.473 -11.523 5.035 1 98.56 131 GLY A N 1
ATOM 994 C CA . GLY A 1 131 ? -2.432 -11.695 4.035 1 98.56 131 GLY A CA 1
ATOM 995 C C . GLY A 1 131 ? -2.967 -12.156 2.691 1 98.56 131 GLY A C 1
ATOM 996 O O . GLY A 1 131 ? -2.201 -12.344 1.744 1 98.56 131 GLY A O 1
ATOM 997 N N . SER A 1 132 ? -4.246 -12.352 2.57 1 98.81 132 SER A N 1
ATOM 998 C CA . SER A 1 132 ? -4.824 -12.891 1.343 1 98.81 132 SER A CA 1
ATOM 999 C C . SER A 1 132 ? -4.809 -11.852 0.225 1 98.81 132 SER A C 1
ATOM 1001 O O . SER A 1 132 ? -4.773 -10.648 0.489 1 98.81 132 SER A O 1
ATOM 1003 N N . VAL A 1 133 ? -4.773 -12.32 -0.972 1 98.88 133 VAL A N 1
ATOM 1004 C CA . VAL A 1 133 ? -4.93 -11.484 -2.154 1 98.88 133 VAL A CA 1
ATOM 1005 C C . VAL A 1 133 ? -6.199 -11.875 -2.904 1 98.88 133 VAL A C 1
ATOM 1007 O O . VAL A 1 133 ? -6.285 -12.969 -3.463 1 98.88 133 VAL A O 1
ATOM 1010 N N . VAL A 1 134 ? -7.164 -10.977 -2.949 1 98.88 134 VAL A N 1
ATOM 1011 C CA . VAL A 1 134 ? -8.445 -11.258 -3.596 1 98.88 134 VAL A CA 1
ATOM 1012 C C . VAL A 1 134 ? -8.422 -10.734 -5.027 1 98.88 134 VAL A C 1
ATOM 1014 O O . VAL A 1 134 ? -8.477 -9.523 -5.254 1 98.88 134 VAL A O 1
ATOM 1017 N N . THR A 1 135 ? -8.484 -11.672 -5.957 1 98.06 135 THR A N 1
ATOM 1018 C CA . THR A 1 135 ? -8.297 -11.312 -7.359 1 98.06 135 THR A CA 1
ATOM 1019 C C . THR A 1 135 ? -9.586 -11.523 -8.148 1 98.06 135 THR A C 1
ATOM 1021 O O . THR A 1 135 ? -9.688 -11.094 -9.297 1 98.06 135 THR A O 1
ATOM 1024 N N . ARG A 1 136 ? -10.5 -12.219 -7.527 1 98.25 136 ARG A N 1
ATOM 1025 C CA . ARG A 1 136 ? -11.797 -12.461 -8.148 1 98.25 136 ARG A CA 1
ATOM 1026 C C . ARG A 1 136 ? -12.938 -12.133 -7.191 1 98.25 136 ARG A C 1
ATOM 1028 O O . ARG A 1 136 ? -12.789 -12.273 -5.977 1 98.25 136 ARG A O 1
ATOM 1035 N N . SER A 1 137 ? -14.023 -11.781 -7.848 1 98.88 137 SER A N 1
ATOM 1036 C CA . SER A 1 137 ? -15.188 -11.438 -7.039 1 98.88 137 SER A CA 1
ATOM 1037 C C . SER A 1 137 ? -15.688 -12.641 -6.246 1 98.88 137 SER A C 1
ATOM 1039 O O . SER A 1 137 ? -15.602 -13.781 -6.711 1 98.88 137 SER A O 1
ATOM 1041 N N . ILE A 1 138 ? -16.156 -12.383 -5.074 1 98.88 138 ILE A N 1
ATOM 1042 C CA . ILE A 1 138 ? -16.703 -13.391 -4.168 1 98.88 138 ILE A CA 1
ATOM 1043 C C . ILE A 1 138 ? -18.203 -13.227 -4.055 1 98.88 138 ILE A C 1
ATOM 1045 O O . ILE A 1 138 ? -18.688 -12.211 -3.533 1 98.88 138 ILE A O 1
ATOM 1049 N N . THR A 1 139 ? -18.922 -14.195 -4.52 1 98.62 139 THR A N 1
ATOM 1050 C CA . THR A 1 139 ? -20.375 -14.086 -4.586 1 98.62 139 THR A CA 1
ATOM 1051 C C . THR A 1 139 ? -21.031 -14.984 -3.549 1 98.62 139 THR A C 1
ATOM 1053 O O . THR A 1 139 ? -22.234 -14.867 -3.285 1 98.62 139 THR A O 1
ATOM 1056 N N . GLU A 1 140 ? -20.203 -15.852 -2.986 1 98.5 140 GLU A N 1
ATOM 1057 C CA . GLU A 1 140 ? -20.719 -16.766 -1.967 1 98.5 140 GLU A CA 1
ATOM 1058 C C . GLU A 1 140 ? -20.078 -16.484 -0.607 1 98.5 140 GLU A C 1
ATOM 1060 O O . GLU A 1 140 ? -18.859 -16.375 -0.499 1 98.5 140 GLU A O 1
ATOM 1065 N N . LYS A 1 141 ? -21 -16.469 0.358 1 98.69 141 LYS A N 1
ATOM 1066 C CA . LYS A 1 141 ? -20.5 -16.234 1.715 1 98.69 141 LYS A CA 1
ATOM 1067 C C . LYS A 1 141 ? -19.609 -17.391 2.174 1 98.69 141 LYS A C 1
ATOM 1069 O O . LYS A 1 141 ? -19.953 -18.562 1.988 1 98.69 141 LYS A O 1
ATOM 1074 N N . GLY A 1 142 ? -18.5 -17.078 2.791 1 98.81 142 GLY A N 1
ATOM 1075 C CA . GLY A 1 142 ? -17.531 -18.062 3.262 1 98.81 142 GLY A CA 1
ATOM 1076 C C . GLY A 1 142 ? -16.219 -17.438 3.727 1 98.81 142 GLY A C 1
ATOM 1077 O O . GLY A 1 142 ? -16.125 -16.203 3.84 1 98.81 142 GLY A O 1
ATOM 1078 N N . VAL A 1 143 ? -15.328 -18.328 4.164 1 98.88 143 VAL A N 1
ATOM 1079 C CA . VAL A 1 143 ? -13.977 -17.922 4.52 1 98.88 143 VAL A CA 1
ATOM 1080 C C . VAL A 1 143 ? -13.039 -18.172 3.336 1 98.88 143 VAL A C 1
ATOM 1082 O O . VAL A 1 143 ? -12.953 -19.281 2.818 1 98.88 143 VAL A O 1
ATOM 1085 N N . TYR A 1 144 ? -12.398 -17.141 2.91 1 98.88 144 TYR A N 1
ATOM 1086 C CA . TYR A 1 144 ? -11.453 -17.172 1.798 1 98.88 144 TYR A CA 1
ATOM 1087 C C . TYR A 1 144 ? -10.047 -16.828 2.266 1 98.88 144 TYR A C 1
ATOM 1089 O O . TYR A 1 144 ? -9.867 -15.938 3.102 1 98.88 144 TYR A O 1
ATOM 1097 N N . ALA A 1 145 ? -9.07 -17.5 1.748 1 98.75 145 ALA A N 1
ATOM 1098 C CA . ALA A 1 145 ? -7.688 -17.156 2.082 1 98.75 145 ALA A CA 1
ATOM 1099 C C . ALA A 1 145 ? -6.727 -17.625 0.996 1 98.75 145 ALA A C 1
ATOM 1101 O O . ALA A 1 145 ? -7.086 -18.453 0.152 1 98.75 145 ALA A O 1
ATOM 1102 N N . GLY A 1 146 ? -5.52 -16.969 1.03 1 98.31 146 GLY A N 1
ATOM 1103 C CA . GLY A 1 146 ? -4.461 -17.375 0.122 1 98.31 146 GLY A CA 1
ATOM 1104 C C . GLY A 1 146 ? -4.113 -16.312 -0.908 1 98.31 146 GLY A C 1
ATOM 1105 O O . GLY A 1 146 ? -4.688 -15.227 -0.903 1 98.31 146 GLY A O 1
ATOM 1106 N N . ASN A 1 147 ? -3.145 -16.578 -1.85 1 98.25 147 ASN A N 1
ATOM 1107 C CA . ASN A 1 147 ? -2.66 -15.734 -2.936 1 98.25 147 ASN A CA 1
ATOM 1108 C C . ASN A 1 147 ? -2.457 -16.531 -4.219 1 98.25 147 ASN A C 1
ATOM 1110 O O . ASN A 1 147 ? -1.387 -17.109 -4.438 1 98.25 147 ASN A O 1
ATOM 1114 N N . PRO A 1 148 ? -3.584 -16.547 -4.922 1 97.69 148 PRO A N 1
ATOM 1115 C CA . PRO A 1 148 ? -4.855 -15.828 -4.777 1 97.69 148 PRO A CA 1
ATOM 1116 C C . PRO A 1 148 ? -5.77 -16.469 -3.732 1 97.69 148 PRO A C 1
ATOM 1118 O O . PRO A 1 148 ? -5.621 -17.641 -3.408 1 97.69 148 PRO A O 1
ATOM 1121 N N . ALA A 1 149 ? -6.652 -15.656 -3.223 1 98.5 149 ALA A N 1
ATOM 1122 C CA . ALA A 1 149 ? -7.613 -16.125 -2.225 1 98.5 149 ALA A CA 1
ATOM 1123 C C . ALA A 1 149 ? -8.562 -17.156 -2.822 1 98.5 149 ALA A C 1
ATOM 1125 O O . ALA A 1 149 ? -9.07 -16.984 -3.932 1 98.5 149 ALA A O 1
ATOM 1126 N N . ARG A 1 150 ? -8.828 -18.188 -2.062 1 98.44 150 ARG A N 1
ATOM 1127 C CA . ARG A 1 150 ? -9.773 -19.25 -2.418 1 98.44 150 ARG A CA 1
ATOM 1128 C C . ARG A 1 150 ? -10.68 -19.594 -1.242 1 98.44 150 ARG A C 1
ATOM 1130 O O . ARG A 1 150 ? -10.344 -19.312 -0.09 1 98.44 150 ARG A O 1
ATOM 1137 N N . LEU A 1 151 ? -11.789 -20.25 -1.621 1 98.56 151 LEU A N 1
ATOM 1138 C CA . LEU A 1 151 ? -12.734 -20.672 -0.59 1 98.56 151 LEU A CA 1
ATOM 1139 C C . LEU A 1 151 ? -12.133 -21.766 0.287 1 98.56 151 LEU A C 1
ATOM 1141 O O . LEU A 1 151 ? -11.695 -22.797 -0.219 1 98.56 151 LEU A O 1
ATOM 1145 N N . LEU A 1 152 ? -12.109 -21.562 1.545 1 98.38 152 LEU A N 1
ATOM 1146 C CA . LEU A 1 152 ? -11.641 -22.578 2.486 1 98.38 152 LEU A CA 1
ATOM 1147 C C . LEU A 1 152 ? -12.812 -23.312 3.117 1 98.38 152 LEU A C 1
ATOM 1149 O O . LEU A 1 152 ? -12.75 -24.531 3.311 1 98.38 152 LEU A O 1
ATOM 1153 N N . ARG A 1 153 ? -13.828 -22.453 3.434 1 97.44 153 ARG A N 1
ATOM 1154 C CA . ARG A 1 153 ? -15 -23.047 4.07 1 97.44 153 ARG A CA 1
ATOM 1155 C C . ARG A 1 153 ? -16.219 -22.141 3.945 1 97.44 153 ARG A C 1
ATOM 1157 O O . ARG A 1 153 ? -16.094 -20.922 4.012 1 97.44 153 ARG A O 1
ATOM 1164 N N . ARG A 1 154 ? -17.438 -22.766 3.857 1 96.38 154 ARG A N 1
ATOM 1165 C CA . ARG A 1 154 ? -18.703 -22.031 3.807 1 96.38 154 ARG A CA 1
ATOM 1166 C C . ARG A 1 154 ? -19.141 -21.594 5.203 1 96.38 154 ARG A C 1
ATOM 1168 O O . ARG A 1 154 ? -18.781 -22.234 6.195 1 96.38 154 ARG A O 1
ATOM 1175 N N . LEU A 1 155 ? -19.906 -20.531 5.238 1 95.81 155 LEU A N 1
ATOM 1176 C CA . LEU A 1 155 ? -20.516 -20 6.457 1 95.81 155 LEU A CA 1
ATOM 1177 C C . LEU A 1 155 ? -22.031 -20 6.355 1 95.81 155 LEU A C 1
ATOM 1179 O O . LEU A 1 155 ? -22.578 -19.859 5.258 1 95.81 155 LEU A O 1
ATOM 1183 N N . MET B 1 1 ? 14.461 8.391 43.25 1 57.31 1 MET B N 1
ATOM 1184 C CA . MET B 1 1 ? 14.758 7.539 42.125 1 57.31 1 MET B CA 1
ATOM 1185 C C . MET B 1 1 ? 13.945 7.965 40.906 1 57.31 1 MET B C 1
ATOM 1187 O O . MET B 1 1 ? 12.711 7.988 40.938 1 57.31 1 MET B O 1
ATOM 1191 N N . THR B 1 2 ? 14.539 8.727 39.969 1 67.69 2 THR B N 1
ATOM 1192 C CA . THR B 1 2 ? 13.758 9.336 38.906 1 67.69 2 THR B CA 1
ATOM 1193 C C . THR B 1 2 ? 13.188 8.266 37.969 1 67.69 2 THR B C 1
ATOM 1195 O O . THR B 1 2 ? 13.859 7.285 37.656 1 67.69 2 THR B O 1
ATOM 1198 N N . ASN B 1 3 ? 11.961 8.148 37.844 1 80.38 3 ASN B N 1
ATOM 1199 C CA . ASN B 1 3 ? 11.289 7.164 37 1 80.38 3 ASN B CA 1
ATOM 1200 C C . ASN B 1 3 ? 11.805 7.219 35.562 1 80.38 3 ASN B C 1
ATOM 1202 O O . ASN B 1 3 ? 11.914 8.297 34.969 1 80.38 3 ASN B O 1
ATOM 1206 N N . PRO B 1 4 ? 12.477 6.262 35.156 1 86.81 4 PRO B N 1
ATOM 1207 C CA . PRO B 1 4 ? 12.969 6.258 33.781 1 86.81 4 PRO B CA 1
ATOM 1208 C C . PRO B 1 4 ? 11.93 6.77 32.781 1 86.81 4 PRO B C 1
ATOM 1210 O O . PRO B 1 4 ? 10.734 6.535 32.938 1 86.81 4 PRO B O 1
ATOM 1213 N N . VAL B 1 5 ? 12.359 7.699 32.062 1 88.19 5 VAL B N 1
ATOM 1214 C CA . VAL B 1 5 ? 11.516 8.203 31 1 88.19 5 VAL B CA 1
ATOM 1215 C C . VAL B 1 5 ? 12.102 7.781 29.641 1 88.19 5 VAL B C 1
ATOM 1217 O O . VAL B 1 5 ? 13.32 7.707 29.484 1 88.19 5 VAL B O 1
ATOM 1220 N N . PRO B 1 6 ? 11.25 7.531 28.734 1 89.19 6 PRO B N 1
ATOM 1221 C CA . PRO B 1 6 ? 11.766 7.145 27.422 1 89.19 6 PRO B CA 1
ATOM 1222 C C . PRO B 1 6 ? 12.477 8.289 26.703 1 89.19 6 PRO B C 1
ATOM 1224 O O . PRO B 1 6 ? 12.242 9.461 27.016 1 89.19 6 PRO B O 1
ATOM 1227 N N . GLU B 1 7 ? 13.492 7.887 25.891 1 91.81 7 GLU B N 1
ATOM 1228 C CA . GLU B 1 7 ? 14.039 8.836 24.922 1 91.81 7 GLU B CA 1
ATOM 1229 C C . GLU B 1 7 ? 13.109 9 23.719 1 91.81 7 GLU B C 1
ATOM 1231 O O . GLU B 1 7 ? 12.727 8.016 23.078 1 91.81 7 GLU B O 1
ATOM 1236 N N . TRP B 1 8 ? 12.719 10.211 23.406 1 89.56 8 TRP B N 1
ATOM 1237 C CA . TRP B 1 8 ? 11.82 10.523 22.297 1 89.56 8 TRP B CA 1
ATOM 1238 C C . TRP B 1 8 ? 12.609 10.898 21.047 1 89.56 8 TRP B C 1
ATOM 1240 O O . TRP B 1 8 ? 13.523 11.727 21.109 1 89.56 8 TRP B O 1
ATOM 1250 N N . ARG B 1 9 ? 12.281 10.156 19.891 1 90.62 9 ARG B N 1
ATOM 1251 C CA . ARG B 1 9 ? 12.781 10.484 18.547 1 90.62 9 ARG B CA 1
ATOM 1252 C C . ARG B 1 9 ? 11.641 10.617 17.562 1 90.62 9 ARG B C 1
ATOM 1254 O O . ARG B 1 9 ? 10.609 9.953 17.688 1 90.62 9 ARG B O 1
ATOM 1261 N N . GLU B 1 10 ? 11.789 11.438 16.562 1 93.56 10 GLU B N 1
ATOM 1262 C CA . GLU B 1 10 ? 10.734 11.688 15.586 1 93.56 10 GLU B CA 1
ATOM 1263 C C . GLU B 1 10 ? 11.195 11.32 14.18 1 93.56 10 GLU B C 1
ATOM 1265 O O . GLU B 1 10 ? 12.367 11.477 13.844 1 93.56 10 GLU B O 1
ATOM 1270 N N . VAL B 1 11 ? 10.297 10.789 13.422 1 92.44 11 VAL B N 1
ATOM 1271 C CA . VAL B 1 11 ? 10.57 10.617 12 1 92.44 11 VAL B CA 1
ATOM 1272 C C . VAL B 1 11 ? 10.953 11.969 11.383 1 92.44 11 VAL B C 1
ATOM 1274 O O . VAL B 1 11 ? 10.469 13.016 11.812 1 92.44 11 VAL B O 1
ATOM 1277 N N . ALA B 1 12 ? 11.836 11.859 10.336 1 94.81 12 ALA B N 1
ATOM 1278 C CA . ALA B 1 12 ? 12.328 13.086 9.711 1 94.81 12 ALA B CA 1
ATOM 1279 C C . ALA B 1 12 ? 12.953 12.797 8.352 1 94.81 12 ALA B C 1
ATOM 1281 O O . ALA B 1 12 ? 13.172 11.633 7.996 1 94.81 12 ALA B O 1
ATOM 1282 N N . VAL B 1 13 ? 13.133 13.844 7.566 1 95.38 13 VAL B N 1
ATOM 1283 C CA . VAL B 1 13 ? 13.945 13.836 6.355 1 95.38 13 VAL B CA 1
ATOM 1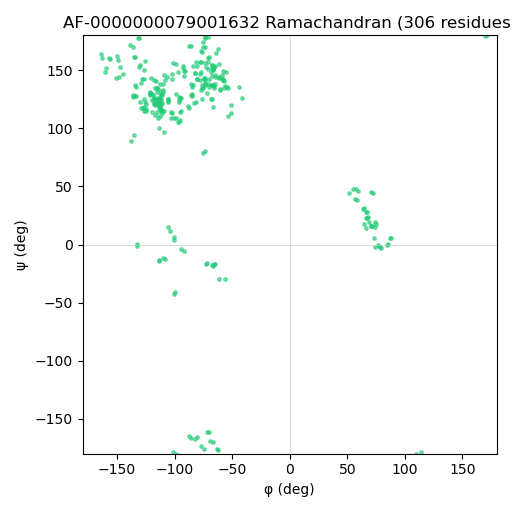284 C C . VAL B 1 13 ? 15.32 14.43 6.656 1 95.38 13 VAL B C 1
ATOM 1286 O O . VAL B 1 13 ? 15.445 15.633 6.918 1 95.38 13 VAL B O 1
ATOM 1289 N N . ARG B 1 14 ? 16.312 13.508 6.66 1 95.38 14 ARG B N 1
ATOM 1290 C CA . ARG B 1 14 ? 17.641 13.922 7.09 1 95.38 14 ARG B CA 1
ATOM 1291 C C . ARG B 1 14 ? 18.703 13.414 6.129 1 95.38 14 ARG B C 1
ATOM 1293 O O . ARG B 1 14 ? 18.641 12.266 5.676 1 95.38 14 ARG B O 1
ATOM 1300 N N . ASP B 1 15 ? 19.688 14.312 5.75 1 96.31 15 ASP B N 1
ATOM 1301 C CA . ASP B 1 15 ? 20.859 13.922 4.98 1 96.31 15 ASP B CA 1
ATOM 1302 C C . ASP B 1 15 ? 20.469 13.305 3.641 1 96.31 15 ASP B C 1
ATOM 1304 O O . ASP B 1 15 ? 20.953 12.234 3.275 1 96.31 15 ASP B O 1
ATOM 1308 N N . VAL B 1 16 ? 19.531 13.938 2.936 1 97.5 16 VAL B N 1
ATOM 1309 C CA . VAL B 1 16 ? 19.047 13.453 1.647 1 97.5 16 VAL B CA 1
ATOM 1310 C C . VAL B 1 16 ? 19.5 14.406 0.54 1 97.5 16 VAL B C 1
ATOM 1312 O O . VAL B 1 16 ? 19.375 15.625 0.675 1 97.5 16 VAL B O 1
ATOM 1315 N N . THR B 1 17 ? 20.094 13.867 -0.483 1 97.62 17 THR B N 1
ATOM 1316 C CA . THR B 1 17 ? 20.328 14.617 -1.708 1 97.62 17 THR B CA 1
ATOM 1317 C C . THR B 1 17 ? 19.109 14.562 -2.625 1 97.62 17 THR B C 1
ATOM 1319 O O . THR B 1 17 ? 18.625 13.484 -2.959 1 97.62 17 THR B O 1
ATOM 1322 N N . VAL B 1 18 ? 18.656 15.711 -3.08 1 97.75 18 VAL B N 1
ATOM 1323 C CA . VAL B 1 18 ? 17.422 15.727 -3.859 1 97.75 18 VAL B CA 1
ATOM 1324 C C . VAL B 1 18 ? 17.641 16.484 -5.164 1 97.75 18 VAL B C 1
ATOM 1326 O O . VAL B 1 18 ? 18.344 17.5 -5.184 1 97.75 18 VAL B O 1
ATOM 1329 N N . GLY B 1 19 ? 16.984 15.93 -6.234 1 98.12 19 GLY B N 1
ATOM 1330 C CA . GLY B 1 19 ? 16.953 16.625 -7.508 1 98.12 19 GLY B CA 1
ATOM 1331 C C . GLY B 1 19 ? 15.867 17.703 -7.57 1 98.12 19 GLY B C 1
ATOM 1332 O O . GLY B 1 19 ? 15.367 18.141 -6.535 1 98.12 19 GLY B O 1
ATOM 1333 N N . ARG B 1 20 ? 15.625 18.188 -8.812 1 98.12 20 ARG B N 1
ATOM 1334 C CA . ARG B 1 20 ? 14.617 19.219 -9.031 1 98.12 20 ARG B CA 1
ATOM 1335 C C . ARG B 1 20 ? 13.211 18.641 -8.906 1 98.12 20 ARG B C 1
ATOM 1337 O O . ARG B 1 20 ? 12.969 17.484 -9.273 1 98.12 20 ARG B O 1
ATOM 1344 N N . ASP B 1 21 ? 12.25 19.391 -8.352 1 98.19 21 ASP B N 1
ATOM 1345 C CA . ASP B 1 21 ? 10.812 19.141 -8.352 1 98.19 21 ASP B CA 1
ATOM 1346 C C . ASP B 1 21 ? 10.477 17.859 -7.605 1 98.19 21 ASP B C 1
ATOM 1348 O O . ASP B 1 21 ? 9.594 17.109 -8.016 1 98.19 21 ASP B O 1
ATOM 1352 N N . VAL B 1 22 ? 11.25 17.531 -6.648 1 98.62 22 VAL B N 1
ATOM 1353 C CA . VAL B 1 22 ? 10.945 16.406 -5.758 1 98.62 22 VAL B CA 1
ATOM 1354 C C . VAL B 1 22 ? 9.844 16.812 -4.781 1 98.62 22 VAL B C 1
ATOM 1356 O O . VAL B 1 22 ? 9.844 17.938 -4.266 1 98.62 22 VAL B O 1
ATOM 1359 N N . VAL B 1 23 ? 8.836 15.922 -4.582 1 98.75 23 VAL B N 1
ATOM 1360 C CA . VAL B 1 23 ? 7.75 16.141 -3.633 1 98.75 23 VAL B CA 1
ATOM 1361 C C . VAL B 1 23 ? 7.801 15.07 -2.541 1 98.75 23 VAL B C 1
ATOM 1363 O O . VAL B 1 23 ? 7.898 13.875 -2.836 1 98.75 23 VAL B O 1
ATOM 1366 N N . ILE B 1 24 ? 7.668 15.43 -1.245 1 98.56 24 ILE B N 1
ATOM 1367 C CA . ILE B 1 24 ? 7.598 14.508 -0.12 1 98.56 24 ILE B CA 1
ATOM 1368 C C . ILE B 1 24 ? 6.402 14.859 0.765 1 98.56 24 ILE B C 1
ATOM 1370 O O . ILE B 1 24 ? 6.289 15.992 1.239 1 98.56 24 ILE B O 1
ATOM 1374 N N . TYR B 1 25 ? 5.496 13.961 0.996 1 98.19 25 TYR B N 1
ATOM 1375 C CA . TYR B 1 25 ? 4.391 14.109 1.935 1 98.19 25 TYR B CA 1
ATOM 1376 C C . TYR B 1 25 ? 4.816 13.727 3.346 1 98.19 25 TYR B C 1
ATOM 1378 O O . TYR B 1 25 ? 5.438 12.68 3.553 1 98.19 25 TYR B O 1
ATOM 1386 N N . GLN B 1 26 ? 4.414 14.562 4.25 1 97.19 26 GLN B N 1
ATOM 1387 C CA . GLN B 1 26 ? 4.688 14.281 5.656 1 97.19 26 GLN B CA 1
ATOM 1388 C C . GLN B 1 26 ? 3.445 13.742 6.363 1 97.19 26 GLN B C 1
ATOM 1390 O O . GLN B 1 26 ? 2.322 14.125 6.027 1 97.19 26 GLN B O 1
ATOM 1395 N N . PRO B 1 27 ? 3.65 12.773 7.422 1 97.69 27 PRO B N 1
ATOM 1396 C CA . PRO B 1 27 ? 4.945 12.328 7.945 1 97.69 27 PRO B CA 1
ATOM 1397 C C . PRO B 1 27 ? 5.609 11.273 7.062 1 97.69 27 PRO B C 1
ATOM 1399 O O . PRO B 1 27 ? 4.918 10.453 6.453 1 97.69 27 PRO B O 1
ATOM 1402 N N . ALA B 1 28 ? 6.848 11.352 6.949 1 98.12 28 ALA B N 1
ATOM 1403 C CA . ALA B 1 28 ? 7.719 10.359 6.316 1 98.12 28 ALA B CA 1
ATOM 1404 C C . ALA B 1 28 ? 9.078 10.312 7 1 98.12 28 ALA B C 1
ATOM 1406 O O . ALA B 1 28 ? 9.5 11.281 7.633 1 98.12 28 ALA B O 1
ATOM 1407 N N . ASN B 1 29 ? 9.766 9.18 6.969 1 98.69 29 ASN B N 1
ATOM 1408 C CA . ASN B 1 29 ? 11.125 9.016 7.469 1 98.69 29 ASN B CA 1
ATOM 1409 C C . ASN B 1 29 ? 12.109 8.719 6.34 1 98.69 29 ASN B C 1
ATOM 1411 O O . ASN B 1 29 ? 12.211 7.582 5.879 1 98.69 29 ASN B O 1
ATOM 1415 N N . VAL B 1 30 ? 12.852 9.711 5.891 1 98.69 30 VAL B N 1
ATOM 1416 C CA . VAL B 1 30 ? 13.734 9.625 4.73 1 98.69 30 VAL B CA 1
ATOM 1417 C C . VAL B 1 30 ? 15.125 10.133 5.102 1 98.69 30 VAL B C 1
ATOM 1419 O O . VAL B 1 30 ? 15.297 11.297 5.477 1 98.69 30 VAL B O 1
ATOM 1422 N N . TYR B 1 31 ? 16.156 9.195 5.004 1 98.25 31 TYR B N 1
ATOM 1423 C CA . TYR B 1 31 ? 17.453 9.641 5.5 1 98.25 31 TYR B CA 1
ATOM 1424 C C . TYR B 1 31 ? 18.578 8.938 4.766 1 98.25 31 TYR B C 1
ATOM 1426 O O . TYR B 1 31 ? 18.453 7.773 4.371 1 98.25 31 TYR B O 1
ATOM 1434 N N . GLY B 1 32 ? 19.625 9.609 4.52 1 98.19 32 GLY B N 1
ATOM 1435 C CA . GLY B 1 32 ? 20.875 9.055 4.02 1 98.19 32 GLY B CA 1
ATOM 1436 C C . GLY B 1 32 ? 20.75 8.508 2.607 1 98.19 32 GLY B C 1
ATOM 1437 O O . GLY B 1 32 ? 21.453 7.555 2.246 1 98.19 32 GLY B O 1
ATOM 1438 N N . CYS B 1 33 ? 19.797 9.078 1.804 1 98.31 33 CYS B N 1
ATOM 1439 C CA . CYS B 1 33 ? 19.578 8.516 0.475 1 98.31 33 CYS B CA 1
ATOM 1440 C C . CYS B 1 33 ? 19.578 9.617 -0.584 1 98.31 33 CYS B C 1
ATOM 1442 O O . CYS B 1 33 ? 19.859 10.773 -0.284 1 98.31 33 CYS B O 1
ATOM 1444 N N . GLU B 1 34 ? 19.422 9.195 -1.883 1 98.81 34 GLU B N 1
ATOM 1445 C CA . GLU B 1 34 ? 19.391 10.109 -3.021 1 98.81 34 GLU B CA 1
ATOM 1446 C C . GLU B 1 34 ? 18.078 9.984 -3.795 1 98.81 34 GLU B C 1
ATOM 1448 O O . GLU B 1 34 ? 17.672 8.883 -4.148 1 98.81 34 GLU B O 1
ATOM 1453 N N . LEU B 1 35 ? 17.469 11.164 -4.023 1 98.81 35 LEU B N 1
ATOM 1454 C CA . LEU B 1 35 ? 16.25 11.25 -4.828 1 98.81 35 LEU B CA 1
ATOM 1455 C C . LEU B 1 35 ? 16.484 12.055 -6.098 1 98.81 35 LEU B C 1
ATOM 1457 O O . LEU B 1 35 ? 16.844 13.234 -6.027 1 98.81 35 LEU B O 1
ATOM 1461 N N . GLY B 1 36 ? 16.234 11.43 -7.258 1 98.81 36 GLY B N 1
ATOM 1462 C CA . GLY B 1 36 ? 16.406 12.109 -8.531 1 98.81 36 GLY B CA 1
ATOM 1463 C C . GLY B 1 36 ? 15.305 13.125 -8.812 1 98.81 36 GLY B C 1
ATOM 1464 O 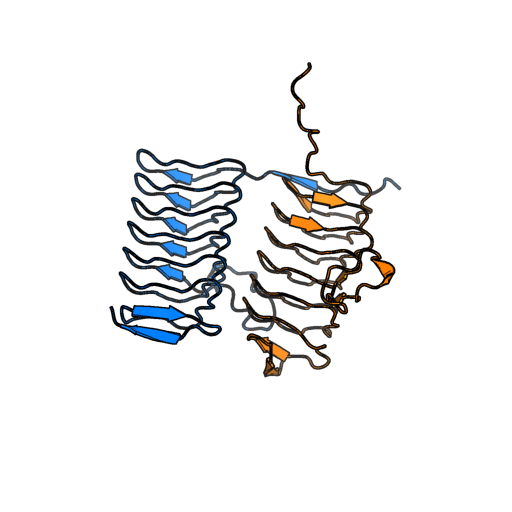O . GLY B 1 36 ? 14.398 13.305 -8 1 98.81 36 GLY B O 1
ATOM 1465 N N . ASP B 1 37 ? 15.461 13.781 -9.977 1 98.75 37 ASP B N 1
ATOM 1466 C CA . ASP B 1 37 ? 14.5 14.805 -10.375 1 98.75 37 ASP B CA 1
ATOM 1467 C C . ASP B 1 37 ? 13.086 14.242 -10.414 1 98.75 37 ASP B C 1
ATOM 1469 O O . ASP B 1 37 ? 12.875 13.109 -10.859 1 98.75 37 ASP B O 1
ATOM 1473 N N . GLU B 1 38 ? 12.078 14.984 -9.891 1 98.75 38 GLU B N 1
ATOM 1474 C CA . GLU B 1 38 ? 10.648 14.742 -10.07 1 98.75 38 GLU B CA 1
ATOM 1475 C C . GLU B 1 38 ? 10.203 13.5 -9.305 1 98.75 38 GLU B C 1
ATOM 1477 O O . GLU B 1 38 ? 9.148 12.922 -9.602 1 98.75 38 GLU B O 1
ATOM 1482 N N . VAL B 1 39 ? 11.039 13.062 -8.375 1 98.81 39 VAL B N 1
ATOM 1483 C CA . VAL B 1 39 ? 10.641 11.938 -7.531 1 98.81 39 VAL B CA 1
ATOM 1484 C C . VAL B 1 39 ? 9.508 12.367 -6.602 1 98.81 39 VAL B C 1
ATOM 1486 O O . VAL B 1 39 ? 9.523 13.477 -6.066 1 98.81 39 VAL B O 1
ATOM 1489 N N . PHE B 1 40 ? 8.523 11.453 -6.5 1 98.88 40 PHE B N 1
ATOM 1490 C CA . PHE B 1 40 ? 7.41 11.625 -5.57 1 98.88 40 PHE B CA 1
ATOM 1491 C C . PHE B 1 40 ? 7.5 10.625 -4.426 1 98.88 40 PHE B C 1
ATOM 1493 O O . PHE B 1 40 ? 7.703 9.43 -4.656 1 98.88 40 PHE B O 1
ATOM 1500 N N . VAL B 1 41 ? 7.328 11.125 -3.15 1 98.88 41 VAL B N 1
ATOM 1501 C CA . VAL B 1 41 ? 7.266 10.273 -1.961 1 98.88 41 VAL B CA 1
ATOM 1502 C C . VAL B 1 41 ? 5.977 10.562 -1.193 1 98.88 41 VAL B C 1
ATOM 1504 O O . VAL B 1 41 ? 5.812 11.648 -0.628 1 98.88 41 VAL B O 1
ATOM 1507 N N . GLY B 1 42 ? 5.105 9.523 -1.155 1 98.69 42 GLY B N 1
ATOM 1508 C CA . GLY B 1 42 ? 3.85 9.672 -0.44 1 98.69 42 GLY B CA 1
ATOM 1509 C C . GLY B 1 42 ? 4.016 9.648 1.067 1 98.69 42 GLY B C 1
ATOM 1510 O O . GLY B 1 42 ? 5.125 9.484 1.573 1 98.69 42 GLY B O 1
ATOM 1511 N N . PRO B 1 43 ? 2.877 9.828 1.739 1 98.38 43 PRO B N 1
ATOM 1512 C CA . PRO B 1 43 ? 2.955 9.852 3.201 1 98.38 43 PRO B CA 1
ATOM 1513 C C . PRO B 1 43 ? 3.244 8.477 3.803 1 98.38 43 PRO B C 1
ATOM 1515 O O . PRO B 1 43 ? 2.967 7.453 3.174 1 98.38 43 PRO B O 1
ATOM 1518 N N . PHE B 1 44 ? 3.775 8.453 5.004 1 98.5 44 PHE B N 1
ATOM 1519 C CA . PHE B 1 44 ? 4.004 7.27 5.82 1 98.5 44 PHE B CA 1
ATOM 1520 C C . PHE B 1 44 ? 5.047 6.363 5.184 1 98.5 44 PHE B C 1
ATOM 1522 O O . PHE B 1 44 ? 5.055 5.152 5.422 1 98.5 44 PHE B O 1
ATOM 1529 N N . VAL B 1 45 ? 5.898 6.961 4.328 1 98.81 45 VAL B N 1
ATOM 1530 C CA . VAL B 1 45 ? 6.965 6.215 3.666 1 98.81 45 VAL B CA 1
ATOM 1531 C C . VAL B 1 45 ? 8.242 6.297 4.496 1 98.81 45 VAL B C 1
ATOM 1533 O O . VAL B 1 45 ? 8.5 7.309 5.152 1 98.81 45 VAL B O 1
ATOM 1536 N N . GLU B 1 46 ? 8.992 5.211 4.473 1 98.88 46 GLU B N 1
ATOM 1537 C CA . GLU B 1 46 ? 10.359 5.227 4.988 1 98.88 46 GLU B CA 1
ATOM 1538 C C . GLU B 1 46 ? 11.359 4.816 3.912 1 98.88 46 GLU B C 1
ATOM 1540 O O . GLU B 1 46 ? 11.156 3.82 3.217 1 98.88 46 GLU B O 1
ATOM 1545 N N . ILE B 1 47 ? 12.438 5.598 3.729 1 98.88 47 ILE B N 1
ATOM 1546 C CA . ILE B 1 47 ? 13.57 5.305 2.861 1 98.88 47 ILE B CA 1
ATOM 1547 C C . ILE B 1 47 ? 14.867 5.414 3.654 1 98.88 47 ILE B C 1
ATOM 1549 O O . ILE B 1 47 ? 15.164 6.461 4.238 1 98.88 47 ILE B O 1
ATOM 1553 N N . GLN B 1 48 ? 15.625 4.316 3.6 1 98.38 48 GLN B N 1
ATOM 1554 C CA . GLN B 1 48 ? 16.797 4.234 4.465 1 98.38 48 GLN B CA 1
ATOM 1555 C C . GLN B 1 48 ? 18.078 4.543 3.695 1 98.38 48 GLN B C 1
ATOM 1557 O O . GLN B 1 48 ? 18.031 4.848 2.5 1 98.38 48 GLN B O 1
ATOM 1562 N N . ARG B 1 49 ? 19.172 4.469 4.387 1 97.75 49 ARG B N 1
ATOM 1563 C CA . ARG B 1 49 ? 20.469 4.969 3.922 1 97.75 49 ARG B CA 1
ATOM 1564 C C . ARG B 1 49 ? 20.969 4.156 2.736 1 97.75 49 ARG B C 1
ATOM 1566 O O . ARG B 1 49 ? 20.641 2.973 2.604 1 97.75 49 ARG B O 1
ATOM 1573 N N . HIS B 1 50 ? 21.75 4.801 1.824 1 97.94 50 HIS B N 1
ATOM 1574 C CA . HIS B 1 50 ? 22.5 4.215 0.714 1 97.94 50 HIS B CA 1
ATOM 1575 C C . HIS B 1 50 ? 21.562 3.748 -0.393 1 97.94 50 HIS B C 1
ATOM 1577 O O . HIS B 1 50 ? 21.938 2.924 -1.229 1 97.94 50 HIS B O 1
ATOM 1583 N N . SER B 1 51 ? 20.375 4.203 -0.335 1 98.69 51 SER B N 1
ATOM 1584 C CA . SER B 1 51 ? 19.438 3.893 -1.413 1 98.69 51 SER B CA 1
ATOM 1585 C C . SER B 1 51 ? 19.344 5.043 -2.412 1 98.69 51 SER B C 1
ATOM 1587 O O . SER B 1 51 ? 19.703 6.18 -2.09 1 98.69 51 SER B O 1
ATOM 1589 N N . ARG B 1 52 ? 18.953 4.695 -3.621 1 98.88 52 ARG B N 1
ATOM 1590 C CA . ARG B 1 52 ? 18.844 5.668 -4.707 1 98.88 52 ARG B CA 1
ATOM 1591 C C . ARG B 1 52 ? 17.562 5.465 -5.492 1 98.88 52 ARG B C 1
ATOM 1593 O O . ARG B 1 52 ? 17.266 4.355 -5.949 1 98.88 52 ARG B O 1
ATOM 1600 N N . ILE B 1 53 ? 16.812 6.535 -5.633 1 98.94 53 ILE B N 1
ATOM 1601 C CA . ILE B 1 53 ? 15.578 6.52 -6.406 1 98.94 53 ILE B CA 1
ATOM 1602 C C . ILE B 1 53 ? 15.75 7.371 -7.664 1 98.94 53 ILE B C 1
ATOM 1604 O O . ILE B 1 53 ? 16.062 8.562 -7.582 1 98.94 53 ILE B O 1
ATOM 1608 N N . GLY B 1 54 ? 15.5 6.812 -8.812 1 98.94 54 GLY B N 1
ATOM 1609 C CA . GLY B 1 54 ? 15.727 7.465 -10.094 1 98.94 54 GLY B CA 1
ATOM 1610 C C . GLY B 1 54 ? 14.656 8.484 -10.445 1 98.94 54 GLY B C 1
ATOM 1611 O O . GLY B 1 54 ? 13.562 8.461 -9.867 1 98.94 54 GLY B O 1
ATOM 1612 N N . ARG B 1 55 ? 14.992 9.234 -11.422 1 98.81 55 ARG B N 1
ATOM 1613 C CA . ARG B 1 55 ? 14.164 10.352 -11.867 1 98.81 55 ARG B CA 1
ATOM 1614 C C . ARG B 1 55 ? 12.742 9.883 -12.18 1 98.81 55 ARG B C 1
ATOM 1616 O O . ARG B 1 55 ? 12.555 8.844 -12.82 1 98.81 55 ARG B O 1
ATOM 1623 N N . GLY B 1 56 ? 11.781 10.633 -11.727 1 98.81 56 GLY B N 1
ATOM 1624 C CA . GLY B 1 56 ? 10.398 10.445 -12.141 1 98.81 56 GLY B CA 1
ATOM 1625 C C . GLY B 1 56 ? 9.719 9.281 -11.438 1 98.81 56 GLY B C 1
ATOM 1626 O O . GLY B 1 56 ? 8.539 9.016 -11.664 1 98.81 56 GLY B O 1
ATOM 1627 N N . THR B 1 57 ? 10.445 8.578 -10.594 1 98.88 57 THR B N 1
ATOM 1628 C CA . THR B 1 57 ? 9.883 7.445 -9.859 1 98.88 57 THR B CA 1
ATOM 1629 C C . THR B 1 57 ? 8.953 7.922 -8.75 1 98.88 57 THR B C 1
ATOM 1631 O O . THR B 1 57 ? 9.242 8.914 -8.078 1 98.88 57 THR B O 1
ATOM 1634 N N . ARG B 1 58 ? 7.824 7.23 -8.625 1 98.88 58 ARG B N 1
ATOM 1635 C CA . ARG B 1 58 ? 6.816 7.566 -7.625 1 98.88 58 ARG B CA 1
ATOM 1636 C C . ARG B 1 58 ? 6.711 6.473 -6.566 1 98.88 58 ARG B C 1
ATOM 1638 O O . ARG B 1 58 ? 6.375 5.328 -6.879 1 98.88 58 ARG B O 1
ATOM 1645 N N . VAL B 1 59 ? 6.996 6.777 -5.328 1 98.94 59 VAL B N 1
ATOM 1646 C CA . VAL B 1 59 ? 6.891 5.871 -4.188 1 98.94 59 VAL B CA 1
ATOM 1647 C C . VAL B 1 59 ? 5.625 6.18 -3.393 1 98.94 59 VAL B C 1
ATOM 1649 O O . VAL B 1 59 ? 5.539 7.215 -2.73 1 98.94 59 VAL B O 1
ATOM 1652 N N . GLN B 1 60 ? 4.676 5.227 -3.414 1 98.81 60 GLN B N 1
ATOM 1653 C CA . GLN B 1 60 ? 3.363 5.492 -2.836 1 98.81 60 GLN B CA 1
ATOM 1654 C C . GLN B 1 60 ? 3.355 5.211 -1.336 1 98.81 60 GLN B C 1
ATOM 1656 O O . GLN B 1 60 ? 4.293 4.609 -0.807 1 98.81 60 GLN B O 1
ATOM 1661 N N . SER B 1 61 ? 2.264 5.594 -0.674 1 98.81 61 SER B N 1
ATOM 1662 C CA . SER B 1 61 ? 2.162 5.664 0.78 1 98.81 61 SER B CA 1
ATOM 1663 C C . SER B 1 61 ? 2.457 4.309 1.42 1 98.81 61 SER B C 1
ATOM 1665 O O . SER B 1 61 ? 2.133 3.266 0.851 1 98.81 61 SER B O 1
ATOM 1667 N N . HIS B 1 62 ? 3.025 4.305 2.68 1 98.81 62 HIS B N 1
ATOM 1668 C CA . HIS B 1 62 ? 3.232 3.18 3.582 1 98.81 62 HIS B CA 1
ATOM 1669 C C . HIS B 1 62 ? 4.383 2.301 3.109 1 98.81 62 HIS B C 1
ATOM 1671 O O . HIS B 1 62 ? 4.75 1.336 3.785 1 98.81 62 HIS B O 1
ATOM 1677 N N . THR B 1 63 ? 5.016 2.596 1.986 1 98.88 63 THR B N 1
ATOM 1678 C CA . THR B 1 63 ? 6.082 1.765 1.44 1 98.88 63 THR B CA 1
ATOM 1679 C C . THR B 1 63 ? 7.363 1.931 2.25 1 98.88 63 THR B C 1
ATOM 1681 O O . THR B 1 63 ? 7.641 3.014 2.768 1 98.88 63 THR B O 1
ATOM 1684 N N . PHE B 1 64 ? 8.047 0.81 2.375 1 98.94 64 PHE B N 1
ATOM 1685 C CA . PHE B 1 64 ? 9.336 0.776 3.064 1 98.94 64 PHE B CA 1
ATOM 1686 C C . PHE B 1 64 ? 10.445 0.367 2.111 1 98.94 64 PHE B C 1
ATOM 1688 O O . PHE B 1 64 ? 10.391 -0.702 1.499 1 98.94 64 PHE B O 1
ATOM 1695 N N . ILE B 1 65 ? 11.531 1.189 1.99 1 98.88 65 ILE B N 1
ATOM 1696 C CA . ILE B 1 65 ? 12.734 0.915 1.217 1 98.88 65 ILE B CA 1
ATOM 1697 C C . ILE B 1 65 ? 13.938 0.84 2.15 1 98.88 65 ILE B C 1
ATOM 1699 O O . ILE B 1 65 ? 14.367 1.854 2.705 1 98.88 65 ILE B O 1
ATOM 1703 N N . CYS B 1 66 ? 14.453 -0.331 2.273 1 98.5 66 CYS B N 1
ATOM 1704 C CA . CYS B 1 66 ? 15.555 -0.568 3.203 1 98.5 66 CYS B CA 1
ATOM 1705 C C . CYS B 1 66 ? 16.875 -0.063 2.631 1 98.5 66 CYS B C 1
ATOM 1707 O O . CYS B 1 66 ? 16.891 0.614 1.601 1 98.5 66 CYS B O 1
ATOM 1709 N N . GLU B 1 67 ? 17.953 -0.377 3.369 1 98.12 67 GLU B N 1
ATOM 1710 C CA . GLU B 1 67 ? 19.281 0.056 2.922 1 98.12 67 GLU B CA 1
ATOM 1711 C C . GLU B 1 67 ? 19.719 -0.709 1.676 1 98.12 67 GLU B C 1
ATOM 1713 O O . GLU B 1 67 ? 19.406 -1.896 1.531 1 98.12 67 GLU B O 1
ATOM 1718 N N . TYR B 1 68 ? 20.391 -0.005 0.785 1 98.19 68 TYR B N 1
ATOM 1719 C CA . TYR B 1 68 ? 21.062 -0.601 -0.36 1 98.19 68 TYR B CA 1
ATOM 1720 C C . TYR B 1 68 ? 20.062 -1.079 -1.402 1 98.19 68 TYR B C 1
ATOM 1722 O O . TYR B 1 68 ? 20.188 -2.184 -1.937 1 98.19 68 TYR B O 1
ATOM 1730 N N . VAL B 1 69 ? 19.094 -0.244 -1.649 1 98.81 69 VAL B N 1
ATOM 1731 C CA . VAL B 1 69 ? 18.156 -0.44 -2.74 1 98.81 69 VAL B CA 1
ATOM 1732 C C . VAL B 1 69 ? 18.375 0.615 -3.82 1 98.81 69 VAL B C 1
ATOM 1734 O O . VAL B 1 69 ? 18.516 1.803 -3.518 1 98.81 69 VAL B O 1
ATOM 1737 N N . THR B 1 70 ? 18.516 0.178 -5.059 1 98.94 70 THR B N 1
ATOM 1738 C CA . THR B 1 70 ? 18.562 1.076 -6.207 1 98.94 70 THR B CA 1
ATOM 1739 C C . THR B 1 70 ? 17.344 0.882 -7.098 1 98.94 70 THR B C 1
ATOM 1741 O O . THR B 1 70 ? 17.094 -0.219 -7.5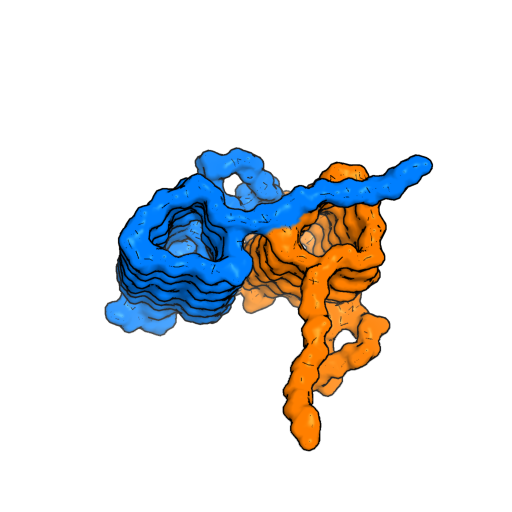94 1 98.94 70 THR B O 1
ATOM 1744 N N . ILE B 1 71 ? 16.594 1.93 -7.258 1 98.94 71 ILE B N 1
ATOM 1745 C CA . ILE B 1 71 ? 15.414 1.906 -8.125 1 98.94 71 ILE B CA 1
ATOM 1746 C C . ILE B 1 71 ? 15.641 2.828 -9.32 1 98.94 71 ILE B C 1
ATOM 1748 O O . ILE B 1 71 ? 16.047 3.98 -9.156 1 98.94 71 ILE B O 1
ATOM 1752 N N . GLY B 1 72 ? 15.352 2.381 -10.516 1 98.94 72 GLY B N 1
ATOM 1753 C CA . GLY B 1 72 ? 15.57 3.117 -11.75 1 98.94 72 GLY B CA 1
ATOM 1754 C C . GLY B 1 72 ? 14.602 4.27 -11.938 1 98.94 72 GLY B C 1
ATOM 1755 O O . GLY B 1 72 ? 14.008 4.754 -10.969 1 98.94 72 GLY B O 1
ATOM 1756 N N . GLU B 1 73 ? 14.5 4.727 -13.219 1 98.94 73 GLU B N 1
ATOM 1757 C CA . GLU B 1 73 ? 13.695 5.891 -13.586 1 98.94 73 GLU B CA 1
ATOM 1758 C C . GLU B 1 73 ? 12.273 5.48 -13.969 1 98.94 73 GLU B C 1
ATOM 1760 O O . GLU B 1 73 ? 12.055 4.379 -14.484 1 98.94 73 GLU B O 1
ATOM 1765 N N . ASP B 1 74 ? 11.344 6.43 -13.672 1 98.75 74 ASP B N 1
ATOM 1766 C CA . ASP B 1 74 ? 9.961 6.32 -14.125 1 98.75 74 ASP B CA 1
ATOM 1767 C C . ASP B 1 74 ? 9.32 5.02 -13.648 1 98.75 74 ASP B C 1
ATOM 1769 O O . ASP B 1 74 ? 8.648 4.332 -14.414 1 98.75 74 ASP B O 1
ATOM 1773 N N . CYS B 1 75 ? 9.617 4.621 -12.445 1 98.88 75 CYS B N 1
ATOM 1774 C CA . CYS B 1 75 ? 8.992 3.459 -11.82 1 98.88 75 CYS B CA 1
ATOM 1775 C C . CYS B 1 75 ? 7.77 3.871 -11 1 98.88 75 CYS B C 1
ATOM 1777 O O . CYS B 1 75 ? 7.648 5.031 -10.602 1 98.88 75 CYS B O 1
ATOM 1779 N N . PHE B 1 76 ? 6.84 2.967 -10.875 1 98.88 76 PHE B N 1
ATOM 1780 C CA . PHE B 1 76 ? 5.73 3.062 -9.938 1 98.88 76 PHE B CA 1
ATOM 1781 C C . PHE B 1 76 ? 5.867 2.023 -8.828 1 98.88 76 PHE B C 1
ATOM 1783 O O . PHE B 1 76 ? 5.797 0.821 -9.086 1 98.88 76 PHE B O 1
ATOM 1790 N N . ILE B 1 77 ? 6.09 2.479 -7.5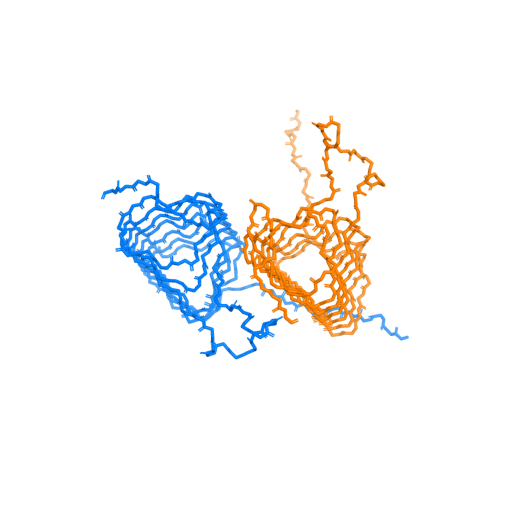78 1 98.94 77 ILE B N 1
ATOM 1791 C CA . ILE B 1 77 ? 6.109 1.629 -6.391 1 98.94 77 ILE B CA 1
ATOM 1792 C C . ILE B 1 77 ? 4.805 1.79 -5.621 1 98.94 77 ILE B C 1
ATOM 1794 O O . ILE B 1 77 ? 4.582 2.816 -4.973 1 98.94 77 ILE B O 1
ATOM 1798 N N . GLY B 1 78 ? 3.965 0.75 -5.668 1 98.75 78 GLY B N 1
ATOM 1799 C CA . GLY B 1 78 ? 2.631 0.817 -5.094 1 98.75 78 GLY B CA 1
ATOM 1800 C C . GLY B 1 78 ? 2.639 1.05 -3.596 1 98.75 78 GLY B C 1
ATOM 1801 O O . GLY B 1 78 ? 3.697 1.25 -2.998 1 98.75 78 GLY B O 1
ATOM 1802 N N . HIS B 1 79 ? 1.407 1.055 -2.98 1 98.88 79 HIS B N 1
ATOM 1803 C CA . HIS B 1 79 ? 1.223 1.317 -1.558 1 98.88 79 HIS B CA 1
ATOM 1804 C C . HIS B 1 79 ? 1.615 0.106 -0.719 1 98.88 79 HIS B C 1
ATOM 1806 O O . HIS B 1 79 ? 1.245 -1.025 -1.043 1 98.88 79 HIS B O 1
ATOM 1812 N N . GLY B 1 80 ? 2.359 0.332 0.347 1 98.75 80 GLY B N 1
ATOM 1813 C CA . GLY B 1 80 ? 2.645 -0.719 1.312 1 98.75 80 GLY B CA 1
ATOM 1814 C C . GLY B 1 80 ? 3.645 -1.739 0.805 1 98.75 80 GL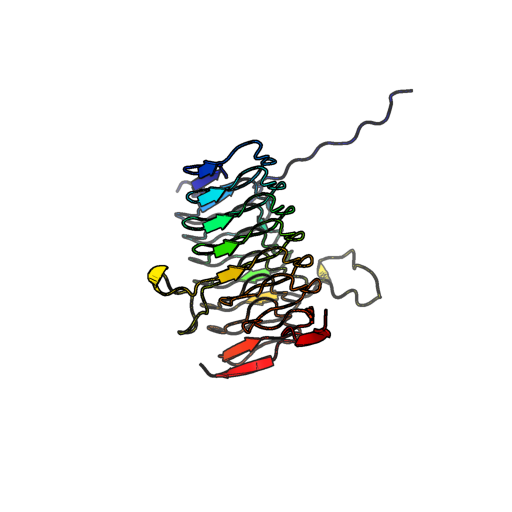Y B C 1
ATOM 1815 O O . GLY B 1 80 ? 3.672 -2.877 1.277 1 98.75 80 GLY B O 1
ATOM 1816 N N . VAL B 1 81 ? 4.438 -1.431 -0.219 1 98.94 81 VAL B N 1
ATOM 1817 C CA . VAL B 1 81 ? 5.473 -2.34 -0.699 1 98.94 81 VAL B CA 1
ATOM 1818 C C . VAL B 1 81 ? 6.609 -2.412 0.318 1 98.94 81 VAL B C 1
ATOM 1820 O O . VAL B 1 81 ? 7.012 -1.391 0.88 1 98.94 81 VAL B O 1
ATOM 1823 N N . MET B 1 82 ? 7.133 -3.627 0.572 1 98.88 82 MET B N 1
ATOM 1824 C CA . MET B 1 82 ? 8.211 -3.85 1.526 1 98.88 82 MET B CA 1
ATOM 1825 C C . MET B 1 82 ? 9.453 -4.406 0.827 1 98.88 82 MET B C 1
ATOM 1827 O O . MET B 1 82 ? 9.391 -5.469 0.205 1 98.88 82 MET B O 1
ATOM 1831 N N . PHE B 1 83 ? 10.578 -3.744 0.898 1 98.81 83 PHE B N 1
ATOM 1832 C CA . PHE B 1 83 ? 11.867 -4.25 0.46 1 98.81 83 PHE B CA 1
ATOM 1833 C C . PHE B 1 83 ? 12.648 -4.832 1.634 1 98.81 83 PHE B C 1
ATOM 1835 O O . PHE B 1 83 ? 12.789 -4.184 2.674 1 98.81 83 PHE B O 1
ATOM 1842 N N . ALA B 1 84 ? 13.109 -6.047 1.521 1 98.12 84 ALA B N 1
ATOM 1843 C CA . ALA B 1 84 ? 13.836 -6.742 2.576 1 98.12 84 ALA B CA 1
ATOM 1844 C C . ALA B 1 84 ? 15.078 -7.438 2.02 1 98.12 84 ALA B C 1
ATOM 1846 O O . ALA B 1 84 ? 14.984 -8.266 1.115 1 98.12 84 ALA B O 1
ATOM 1847 N N . ASN B 1 85 ? 16.266 -7.156 2.682 1 96.56 85 ASN B N 1
ATOM 1848 C CA . ASN B 1 85 ? 17.453 -7.695 2.031 1 96.56 85 ASN B CA 1
ATOM 1849 C C . ASN B 1 85 ? 18.359 -8.406 3.027 1 96.56 85 ASN B C 1
ATOM 1851 O O . ASN B 1 85 ? 19.453 -8.859 2.668 1 96.56 85 ASN B O 1
ATOM 1855 N N . ASP B 1 86 ? 18 -8.43 4.32 1 94.38 86 ASP B N 1
ATOM 1856 C CA . ASP B 1 86 ? 18.609 -9.398 5.234 1 94.38 86 ASP B CA 1
ATOM 1857 C C . ASP B 1 86 ? 17.922 -10.758 5.113 1 94.38 86 ASP B C 1
ATOM 1859 O O . ASP B 1 86 ? 16.734 -10.891 5.41 1 94.38 86 ASP B O 1
ATOM 1863 N N . MET B 1 87 ? 18.719 -11.766 4.793 1 90.19 87 MET B N 1
ATOM 1864 C CA . MET B 1 87 ? 18.125 -13.055 4.465 1 90.19 87 MET B CA 1
ATOM 1865 C C . MET B 1 87 ? 18.219 -14.016 5.652 1 90.19 87 MET B C 1
ATOM 1867 O O . MET B 1 87 ? 17.859 -15.188 5.539 1 90.19 87 MET B O 1
ATOM 1871 N N . PHE B 1 88 ? 18.688 -13.453 6.746 1 92.44 88 PHE B N 1
ATOM 1872 C CA . PHE B 1 88 ? 18.781 -14.219 7.98 1 92.44 88 PHE B CA 1
ATOM 1873 C C . PHE B 1 88 ? 19.516 -15.531 7.758 1 92.44 88 PHE B C 1
ATOM 1875 O O . PHE B 1 88 ? 19.062 -16.594 8.203 1 92.44 88 PHE B O 1
ATOM 1882 N N . ARG B 1 89 ? 20.531 -15.5 7.102 1 91.5 89 ARG B N 1
ATOM 1883 C CA . ARG B 1 89 ? 21.266 -16.672 6.641 1 91.5 89 ARG B CA 1
ATOM 1884 C C . ARG B 1 89 ? 21.656 -17.578 7.812 1 91.5 89 ARG B C 1
ATOM 1886 O O . ARG B 1 89 ? 21.688 -18.797 7.684 1 91.5 89 ARG B O 1
ATOM 1893 N N . ASP B 1 90 ? 21.844 -17.031 8.922 1 93.19 90 ASP B N 1
ATOM 1894 C CA . ASP B 1 90 ? 22.234 -17.797 10.102 1 93.19 90 ASP B CA 1
ATOM 1895 C C . ASP B 1 90 ? 21.062 -17.984 11.055 1 93.19 90 ASP B C 1
ATOM 1897 O O . ASP B 1 90 ? 21.266 -18.266 12.242 1 93.19 90 ASP B O 1
ATOM 1901 N N . GLY B 1 91 ? 19.938 -17.672 10.586 1 94.44 91 GLY B N 1
ATOM 1902 C CA . GLY B 1 91 ? 18.75 -17.891 11.391 1 94.44 91 GLY B CA 1
ATOM 1903 C C . GLY B 1 91 ? 18.422 -16.719 12.305 1 94.44 91 GLY B C 1
ATOM 1904 O O . GLY B 1 91 ? 17.609 -16.844 13.219 1 94.44 91 GLY B O 1
ATOM 1905 N N . LYS B 1 92 ? 19.141 -15.727 12.141 1 92.81 92 LYS B N 1
ATOM 1906 C CA . LYS B 1 92 ? 18.969 -14.492 12.898 1 92.81 92 LYS B CA 1
ATOM 1907 C C . LYS B 1 92 ? 19.391 -13.281 12.07 1 92.81 92 LYS B C 1
ATOM 1909 O O . LYS B 1 92 ? 20.078 -13.422 11.055 1 92.81 92 LYS B O 1
ATOM 1914 N N . PRO B 1 93 ? 18.844 -12.156 12.531 1 94.69 93 PRO B N 1
ATOM 1915 C CA . PRO B 1 93 ? 19.297 -10.961 11.812 1 94.69 93 PRO B CA 1
ATOM 1916 C C . PRO B 1 93 ? 20.812 -10.797 11.836 1 94.69 93 PRO B C 1
ATOM 1918 O O . PRO B 1 93 ? 21.453 -11.086 12.844 1 94.69 93 PRO B O 1
ATOM 1921 N N . ASP B 1 94 ? 21.328 -10.336 10.609 1 94.62 94 ASP B N 1
ATOM 1922 C CA . ASP B 1 94 ? 22.75 -10.016 10.477 1 94.62 94 ASP B CA 1
ATOM 1923 C C . ASP B 1 94 ? 23.016 -8.57 10.875 1 94.62 94 ASP B C 1
ATOM 1925 O O . ASP B 1 94 ? 22.5 -7.641 10.258 1 94.62 94 ASP B O 1
ATOM 1929 N N . PRO B 1 95 ? 23.797 -8.328 11.898 1 92.56 95 PRO B N 1
ATOM 1930 C CA . PRO B 1 95 ? 24.016 -6.945 12.352 1 92.56 95 PRO B CA 1
ATOM 1931 C C . PRO B 1 95 ? 24.891 -6.145 11.391 1 92.56 95 PRO B C 1
ATOM 1933 O O . PRO B 1 95 ? 24.969 -4.918 11.5 1 92.56 95 PRO B O 1
ATOM 1936 N N . ASP B 1 96 ? 25.562 -6.816 10.539 1 94.31 96 ASP B N 1
ATOM 1937 C CA . ASP B 1 96 ? 26.453 -6.156 9.578 1 94.31 96 ASP B CA 1
ATOM 1938 C C . ASP B 1 96 ? 25.734 -5.953 8.234 1 94.31 96 ASP B C 1
ATOM 1940 O O . ASP B 1 96 ? 25.656 -6.883 7.426 1 94.31 96 ASP B O 1
ATOM 1944 N N . SER B 1 97 ? 25.344 -4.734 7.949 1 92.94 97 SER B N 1
ATOM 1945 C CA . SER B 1 97 ? 24.578 -4.414 6.754 1 92.94 97 SER B CA 1
ATOM 1946 C C . SER B 1 97 ? 25.375 -4.664 5.484 1 92.94 97 SER B C 1
ATOM 1948 O O . SER B 1 97 ? 24.812 -4.785 4.395 1 92.94 97 SER B O 1
ATOM 1950 N N . GLU B 1 98 ? 26.672 -4.785 5.594 1 91.5 98 GLU B N 1
ATOM 1951 C CA . GLU B 1 98 ? 27.5 -5.082 4.426 1 91.5 98 GLU B CA 1
ATOM 1952 C C . GLU B 1 98 ? 27.219 -6.492 3.906 1 91.5 98 GLU B C 1
ATOM 1954 O O . GLU B 1 98 ? 27.547 -6.809 2.76 1 91.5 98 GLU B O 1
ATOM 1959 N N . ASN B 1 99 ? 26.609 -7.242 4.816 1 93.06 99 ASN B N 1
ATOM 1960 C CA . ASN B 1 99 ? 26.312 -8.625 4.453 1 93.06 99 ASN B CA 1
ATOM 1961 C C . ASN B 1 99 ? 24.922 -8.766 3.855 1 93.06 99 ASN B C 1
ATOM 1963 O O . ASN B 1 99 ? 24.547 -9.844 3.396 1 93.06 99 ASN B O 1
ATOM 1967 N N . TRP B 1 100 ? 24.219 -7.719 3.859 1 94.62 100 TRP B N 1
ATOM 1968 C CA . TRP B 1 100 ? 22.859 -7.789 3.311 1 94.62 100 TRP B CA 1
ATOM 1969 C C . TRP B 1 100 ? 22.891 -7.785 1.785 1 94.62 100 TRP B C 1
ATOM 1971 O O . TRP B 1 100 ? 23.828 -7.262 1.18 1 94.62 100 TRP B O 1
ATOM 1981 N N . GLY B 1 101 ? 21.891 -8.477 1.194 1 95 101 GLY B N 1
ATOM 1982 C CA . GLY B 1 101 ? 21.797 -8.453 -0.256 1 95 101 GLY B CA 1
ATOM 1983 C C . GLY B 1 101 ? 21.516 -7.066 -0.808 1 95 101 GLY B C 1
ATOM 1984 O O . GLY B 1 101 ? 21.219 -6.141 -0.052 1 95 101 GLY B O 1
ATOM 1985 N N . ARG B 1 102 ? 21.719 -6.914 -2.08 1 97.62 102 ARG B N 1
ATOM 1986 C CA . ARG B 1 102 ? 21.359 -5.699 -2.807 1 97.62 102 ARG B CA 1
ATOM 1987 C C . ARG B 1 102 ? 20.078 -5.898 -3.605 1 97.62 102 ARG B C 1
ATOM 1989 O O . ARG B 1 102 ? 19.797 -7 -4.082 1 97.62 102 ARG B O 1
ATOM 1996 N N . ILE B 1 103 ? 19.281 -4.871 -3.641 1 98.75 103 ILE B N 1
ATOM 1997 C CA . ILE B 1 103 ? 18.094 -4.887 -4.473 1 98.75 103 ILE B CA 1
ATOM 1998 C C . ILE B 1 103 ? 18.219 -3.859 -5.594 1 98.75 103 ILE B C 1
ATOM 2000 O O . ILE B 1 103 ? 18.516 -2.689 -5.34 1 98.75 103 ILE B O 1
ATOM 2004 N N . VAL B 1 104 ? 18.047 -4.332 -6.816 1 98.94 104 VAL B N 1
ATOM 2005 C CA . VAL B 1 104 ? 18.156 -3.445 -7.969 1 98.94 104 VAL B CA 1
ATOM 2006 C C . VAL B 1 104 ? 16.906 -3.555 -8.836 1 98.94 104 VAL B C 1
ATOM 2008 O O . VAL B 1 104 ? 16.609 -4.625 -9.375 1 98.94 104 VAL B O 1
ATOM 2011 N N . ILE B 1 105 ? 16.203 -2.463 -8.969 1 98.94 105 ILE B N 1
ATOM 2012 C CA . ILE B 1 105 ? 15.016 -2.354 -9.812 1 98.94 105 ILE B CA 1
ATOM 2013 C C . ILE B 1 105 ? 15.359 -1.553 -11.07 1 98.94 105 ILE B C 1
ATOM 2015 O O . ILE B 1 105 ? 15.844 -0.422 -10.984 1 98.94 105 ILE B O 1
ATOM 2019 N N . GLY B 1 106 ? 15.109 -2.084 -12.242 1 98.94 106 GLY B N 1
ATOM 2020 C CA . GLY B 1 106 ? 15.359 -1.39 -13.5 1 98.94 106 GLY B CA 1
ATOM 2021 C C . GLY B 1 106 ? 14.43 -0.216 -13.727 1 98.94 106 GLY B C 1
ATOM 2022 O O . GLY B 1 106 ? 13.727 0.215 -12.812 1 98.94 106 GLY B O 1
ATOM 2023 N N . ASN B 1 107 ? 14.453 0.354 -15.008 1 98.88 107 ASN B N 1
ATOM 2024 C CA . ASN B 1 107 ? 13.617 1.489 -15.383 1 98.88 107 ASN B CA 1
ATOM 2025 C C . ASN B 1 107 ? 12.211 1.045 -15.773 1 98.88 107 ASN B C 1
ATOM 2027 O O . ASN B 1 107 ? 12.031 -0.038 -16.328 1 98.88 107 ASN B O 1
ATOM 2031 N N . GLY B 1 108 ? 11.242 1.908 -15.492 1 98.62 108 GLY B N 1
ATOM 2032 C CA . GLY B 1 108 ? 9.883 1.68 -15.969 1 98.62 108 GLY B CA 1
ATOM 2033 C C . GLY B 1 108 ? 9.227 0.473 -15.328 1 98.62 108 GLY B C 1
ATOM 2034 O O . GLY B 1 108 ? 8.383 -0.183 -15.953 1 98.62 108 GLY B O 1
ATOM 2035 N N . VAL B 1 109 ? 9.648 0.035 -14.188 1 98.88 109 VAL B N 1
ATOM 2036 C CA . VAL B 1 109 ? 9.062 -1.104 -13.484 1 98.88 109 VAL B CA 1
ATOM 2037 C C . VAL B 1 109 ? 7.852 -0.645 -12.672 1 98.88 109 VAL B C 1
ATOM 2039 O O . VAL B 1 109 ? 7.887 0.417 -12.047 1 98.88 109 VAL B O 1
ATOM 2042 N N . SER B 1 110 ? 6.785 -1.4 -12.695 1 98.81 110 SER B N 1
ATOM 2043 C CA . SER B 1 110 ? 5.602 -1.177 -11.875 1 98.81 110 SER B CA 1
ATOM 2044 C C . SER B 1 110 ? 5.434 -2.279 -10.836 1 98.81 110 SER B C 1
ATOM 2046 O O . SER B 1 110 ? 5.273 -3.451 -11.188 1 98.81 110 SER B O 1
ATOM 2048 N N . ILE B 1 111 ? 5.445 -1.92 -9.555 1 98.88 111 ILE B N 1
ATOM 2049 C CA . ILE B 1 111 ? 5.281 -2.873 -8.461 1 98.88 111 ILE B CA 1
ATOM 2050 C C . ILE B 1 111 ? 3.941 -2.639 -7.77 1 98.88 111 ILE B C 1
ATOM 2052 O O . ILE B 1 111 ? 3.682 -1.547 -7.258 1 98.88 111 ILE B O 1
ATOM 2056 N N . GLY B 1 112 ? 3.107 -3.674 -7.742 1 98.69 112 GLY B N 1
ATOM 2057 C CA . GLY B 1 112 ? 1.777 -3.578 -7.16 1 98.69 112 GLY B CA 1
ATOM 2058 C C . GLY B 1 112 ? 1.793 -3.451 -5.652 1 98.69 112 GLY B C 1
ATOM 2059 O O . GLY B 1 112 ? 2.744 -3.881 -4.996 1 98.69 112 GLY B O 1
ATOM 2060 N N . SER B 1 113 ? 0.668 -2.971 -5.105 1 98.69 113 SER B N 1
ATOM 2061 C CA . SER B 1 113 ? 0.536 -2.686 -3.68 1 98.69 113 SER B CA 1
ATOM 2062 C C . SER B 1 113 ? 0.728 -3.947 -2.844 1 98.69 113 SER B C 1
ATOM 2064 O O . SER B 1 113 ? 0.312 -5.035 -3.248 1 98.69 113 SER B O 1
ATOM 2066 N N . ASN B 1 114 ? 1.338 -3.84 -1.668 1 98.62 114 ASN B N 1
ATOM 2067 C CA . ASN B 1 114 ? 1.569 -4.883 -0.676 1 98.62 114 ASN B CA 1
ATOM 2068 C C . ASN B 1 114 ? 2.494 -5.973 -1.213 1 98.62 114 ASN B C 1
ATOM 2070 O O . ASN B 1 114 ? 2.508 -7.09 -0.698 1 98.62 114 ASN B O 1
ATOM 2074 N N . ALA B 1 115 ? 3.236 -5.715 -2.268 1 98.81 115 ALA B N 1
ATOM 2075 C CA . ALA B 1 115 ? 4.25 -6.672 -2.703 1 98.81 115 ALA B CA 1
ATOM 2076 C C . ALA B 1 115 ? 5.453 -6.664 -1.765 1 98.81 115 ALA B C 1
ATOM 2078 O O . ALA B 1 115 ? 5.676 -5.691 -1.039 1 98.81 115 ALA B O 1
ATOM 2079 N N . THR B 1 116 ? 6.168 -7.73 -1.737 1 98.88 116 THR B N 1
ATOM 2080 C CA . THR B 1 116 ? 7.426 -7.875 -1.01 1 98.88 116 THR B CA 1
ATOM 2081 C C . THR B 1 116 ? 8.57 -8.203 -1.965 1 98.88 116 THR B C 1
ATOM 2083 O O . THR B 1 116 ? 8.477 -9.156 -2.746 1 98.88 116 THR B O 1
ATOM 2086 N N . ILE B 1 117 ? 9.609 -7.406 -1.948 1 98.94 117 ILE B N 1
ATOM 2087 C CA . ILE B 1 117 ? 10.766 -7.586 -2.814 1 98.94 117 ILE B CA 1
ATOM 2088 C C . ILE B 1 117 ? 11.977 -7.996 -1.978 1 98.94 117 ILE B C 1
ATOM 2090 O O . ILE B 1 117 ? 12.438 -7.234 -1.125 1 98.94 117 ILE B O 1
ATOM 2094 N N . LEU B 1 118 ? 12.453 -9.188 -2.203 1 98.44 118 LEU B N 1
ATOM 2095 C CA . LEU B 1 118 ? 13.648 -9.633 -1.488 1 98.44 118 LEU B CA 1
ATOM 2096 C C . LEU B 1 118 ? 14.914 -9.18 -2.205 1 98.44 118 LEU B C 1
ATOM 2098 O O . LEU B 1 118 ? 14.906 -8.156 -2.891 1 98.44 118 LEU B O 1
ATOM 2102 N N . ALA B 1 119 ? 16.078 -9.734 -1.843 1 98.25 119 ALA B N 1
ATOM 2103 C CA . ALA B 1 119 ? 17.359 -9.328 -2.412 1 98.25 119 ALA B CA 1
ATOM 2104 C C . ALA B 1 119 ? 17.516 -9.844 -3.84 1 98.25 119 ALA B C 1
ATOM 2106 O O . ALA B 1 119 ? 18.203 -10.836 -4.078 1 98.25 119 ALA B O 1
ATOM 2107 N N . VAL B 1 120 ? 16.89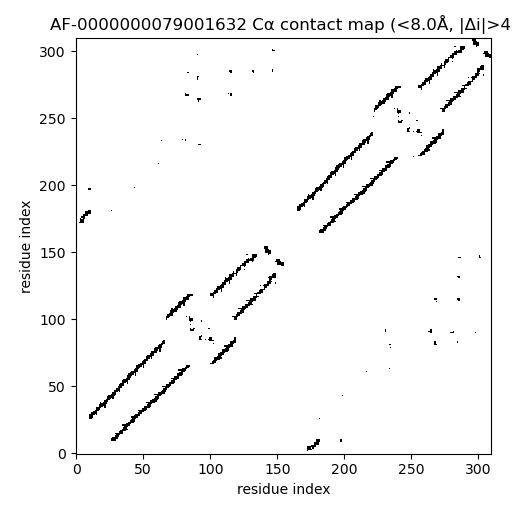1 -9.117 -4.82 1 98.69 120 VAL B N 1
ATOM 2108 C CA . VAL B 1 120 ? 16.844 -9.555 -6.211 1 98.69 120 VAL B CA 1
ATOM 2109 C C . VAL B 1 120 ? 17.078 -8.367 -7.137 1 98.69 120 VAL B C 1
ATOM 2111 O O . VAL B 1 120 ? 17.109 -7.219 -6.688 1 98.69 120 VAL B O 1
ATOM 2114 N N . SER B 1 121 ? 17.219 -8.695 -8.398 1 98.88 121 SER B N 1
ATOM 2115 C CA . SER B 1 121 ? 17.188 -7.711 -9.477 1 98.88 121 SER B CA 1
ATOM 2116 C C . SER B 1 121 ? 15.953 -7.902 -10.359 1 98.88 121 SER B C 1
ATOM 2118 O O . SER B 1 121 ? 15.578 -9.039 -10.664 1 98.88 121 SER B O 1
ATOM 2120 N N . ILE B 1 122 ? 15.352 -6.809 -10.719 1 98.88 122 ILE B N 1
ATOM 2121 C CA . ILE B 1 122 ? 14.203 -6.832 -11.625 1 98.88 122 ILE B CA 1
ATOM 2122 C C . ILE B 1 122 ? 14.516 -6.027 -12.883 1 98.88 122 ILE B C 1
ATOM 2124 O O . ILE B 1 122 ? 14.938 -4.871 -12.797 1 98.88 122 ILE B O 1
ATOM 2128 N N . CYS B 1 123 ? 14.297 -6.578 -14.039 1 98.81 123 CYS B N 1
ATOM 2129 C CA . CYS B 1 123 ? 14.68 -5.957 -15.305 1 98.81 123 CYS B CA 1
ATOM 2130 C C . CYS B 1 123 ? 13.727 -4.82 -15.664 1 98.81 123 CYS B C 1
ATOM 2132 O O . CYS B 1 123 ? 12.656 -4.691 -15.07 1 98.81 123 CYS B O 1
ATOM 2134 N N . ASP B 1 124 ? 14.109 -4.031 -16.719 1 98.75 124 ASP B N 1
ATOM 2135 C CA . ASP B 1 124 ? 13.336 -2.883 -17.172 1 98.75 124 ASP B CA 1
ATOM 2136 C C . ASP B 1 124 ? 11.938 -3.305 -17.625 1 98.75 124 ASP B C 1
ATOM 2138 O O . ASP B 1 124 ? 11.773 -4.328 -18.297 1 98.75 124 ASP B O 1
ATOM 2142 N N . GLY B 1 125 ? 10.938 -2.576 -17.188 1 98.5 125 GLY B N 1
ATOM 2143 C CA . GLY B 1 125 ? 9.602 -2.678 -17.75 1 98.5 125 GLY B CA 1
ATOM 2144 C C . GLY B 1 125 ? 8.773 -3.797 -17.141 1 98.5 125 GLY B C 1
ATOM 2145 O O . GLY B 1 125 ? 7.625 -4.008 -17.531 1 98.5 125 GLY B O 1
ATOM 2146 N N . ALA B 1 126 ? 9.289 -4.559 -16.203 1 98.69 126 ALA B N 1
ATOM 2147 C CA . ALA B 1 126 ? 8.539 -5.641 -15.57 1 98.69 126 ALA B CA 1
ATOM 2148 C C . ALA B 1 126 ? 7.387 -5.09 -14.734 1 98.69 126 ALA B C 1
ATOM 2150 O O . ALA B 1 126 ? 7.441 -3.953 -14.258 1 98.69 126 ALA B O 1
ATOM 2151 N N . VAL B 1 127 ? 6.371 -5.91 -14.641 1 98.75 127 VAL B N 1
ATOM 2152 C CA . VAL B 1 127 ? 5.223 -5.621 -13.797 1 98.75 127 VAL B CA 1
ATOM 2153 C C . VAL B 1 127 ? 5.094 -6.691 -12.711 1 98.75 127 VAL B C 1
ATOM 2155 O O . VAL B 1 127 ? 5.047 -7.887 -13.016 1 98.75 127 VAL B O 1
ATOM 2158 N N . ILE B 1 128 ? 5.059 -6.285 -11.438 1 98.81 128 ILE B N 1
ATOM 2159 C CA . ILE B 1 128 ? 4.84 -7.176 -10.305 1 98.81 128 ILE B CA 1
ATOM 2160 C C . ILE B 1 128 ? 3.42 -6.992 -9.766 1 98.81 128 ILE B C 1
ATOM 2162 O O . ILE B 1 128 ? 3.025 -5.883 -9.406 1 98.81 128 ILE B O 1
ATOM 2166 N N . GLY B 1 129 ? 2.68 -8.031 -9.734 1 98.44 129 GLY B N 1
ATOM 2167 C CA . GLY B 1 129 ? 1.313 -7.969 -9.242 1 98.44 129 GLY B CA 1
ATOM 2168 C C . GLY B 1 129 ? 1.229 -7.617 -7.766 1 98.44 129 GLY B C 1
ATOM 2169 O O . GLY B 1 129 ? 2.156 -7.898 -7.004 1 98.44 129 GLY B O 1
ATOM 2170 N N . ALA B 1 130 ? 0.079 -7.02 -7.387 1 98.44 130 ALA B N 1
ATOM 2171 C CA . ALA B 1 130 ? -0.162 -6.68 -5.984 1 98.44 130 ALA B CA 1
ATOM 2172 C C . ALA B 1 130 ? -0.1 -7.926 -5.102 1 98.44 130 ALA B C 1
ATOM 2174 O O . ALA B 1 130 ? -0.511 -9.008 -5.52 1 98.44 130 ALA B O 1
ATOM 2175 N N . GLY B 1 131 ? 0.484 -7.738 -3.85 1 98.56 131 GLY B N 1
ATOM 2176 C CA . GLY B 1 131 ? 0.549 -8.797 -2.857 1 98.56 131 GLY B CA 1
ATOM 2177 C C . GLY B 1 131 ? 1.574 -9.867 -3.191 1 98.56 131 GLY B C 1
ATOM 2178 O O . GLY B 1 131 ? 1.687 -10.867 -2.484 1 98.56 131 GLY B O 1
ATOM 2179 N N . SER B 1 132 ? 2.35 -9.719 -4.207 1 98.75 132 SER B N 1
ATOM 2180 C CA . SER B 1 132 ? 3.301 -10.734 -4.637 1 98.75 132 SER B CA 1
ATOM 2181 C C . SER B 1 132 ? 4.547 -10.734 -3.762 1 98.75 132 SER B C 1
ATOM 2183 O O . SER B 1 132 ? 4.859 -9.734 -3.115 1 98.75 132 SER B O 1
ATOM 2185 N N . VAL B 1 133 ? 5.211 -11.82 -3.742 1 98.81 133 VAL B N 1
ATOM 2186 C CA . VAL B 1 133 ? 6.523 -11.938 -3.115 1 98.81 133 VAL B CA 1
ATOM 2187 C C . VAL B 1 133 ? 7.559 -12.344 -4.16 1 98.81 133 VAL B C 1
ATOM 2189 O O . VAL B 1 133 ? 7.504 -13.453 -4.703 1 98.81 133 VAL B O 1
ATOM 2192 N N . VAL B 1 134 ? 8.5 -11.484 -4.453 1 98.88 134 VAL B N 1
ATOM 2193 C CA . VAL B 1 134 ? 9.531 -11.75 -5.449 1 98.88 134 VAL B CA 1
ATOM 2194 C C . VAL B 1 134 ? 10.773 -12.312 -4.77 1 98.88 134 VAL B C 1
ATOM 2196 O O . VAL B 1 134 ? 11.492 -11.594 -4.066 1 98.88 134 VAL B O 1
ATOM 2199 N N . THR B 1 135 ? 11.102 -13.562 -5.074 1 98.25 135 THR B N 1
ATOM 2200 C CA . THR B 1 135 ? 12.172 -14.266 -4.359 1 98.25 135 THR B CA 1
ATOM 2201 C C . THR B 1 135 ? 13.352 -14.539 -5.285 1 98.25 135 THR B C 1
ATOM 2203 O O . THR B 1 135 ? 14.43 -14.93 -4.824 1 98.25 135 THR B O 1
ATOM 2206 N N . ARG B 1 136 ? 13.086 -14.375 -6.547 1 98.44 136 ARG B N 1
ATOM 2207 C CA . ARG B 1 136 ? 14.141 -14.578 -7.539 1 98.44 136 ARG B CA 1
ATOM 2208 C C . ARG B 1 136 ? 14.227 -13.406 -8.508 1 98.44 136 ARG B C 1
ATOM 2210 O O . ARG B 1 136 ? 13.219 -12.75 -8.781 1 98.44 136 ARG B O 1
ATOM 2217 N N . SER B 1 137 ? 15.398 -13.266 -9.031 1 98.81 137 SER B N 1
ATOM 2218 C CA . SER B 1 137 ? 15.609 -12.18 -9.977 1 98.81 137 SER B CA 1
ATOM 2219 C C . SER B 1 137 ? 14.773 -12.375 -11.242 1 98.81 137 SER B C 1
ATOM 2221 O O . SER B 1 137 ? 14.57 -13.508 -11.68 1 98.81 137 SER B O 1
ATOM 2223 N N . ILE B 1 138 ? 14.32 -11.32 -11.805 1 98.81 138 ILE B N 1
ATOM 2224 C CA . ILE B 1 138 ? 13.516 -11.297 -13.023 1 98.81 138 ILE B CA 1
ATOM 2225 C C . ILE B 1 138 ? 14.32 -10.688 -14.164 1 98.81 138 ILE B C 1
ATOM 2227 O O . ILE B 1 138 ? 14.672 -9.508 -14.117 1 98.81 138 ILE B O 1
ATOM 2231 N N . THR B 1 139 ? 14.594 -11.469 -15.164 1 98.44 139 THR B N 1
ATOM 2232 C CA . THR B 1 139 ? 15.469 -11.023 -16.25 1 98.44 139 THR B CA 1
ATOM 2233 C C . THR B 1 139 ? 14.68 -10.812 -17.531 1 98.44 139 THR B C 1
ATOM 2235 O O . THR B 1 139 ? 15.188 -10.227 -18.484 1 98.44 139 THR B O 1
ATOM 2238 N N . GLU B 1 140 ? 13.438 -11.281 -17.5 1 98.31 14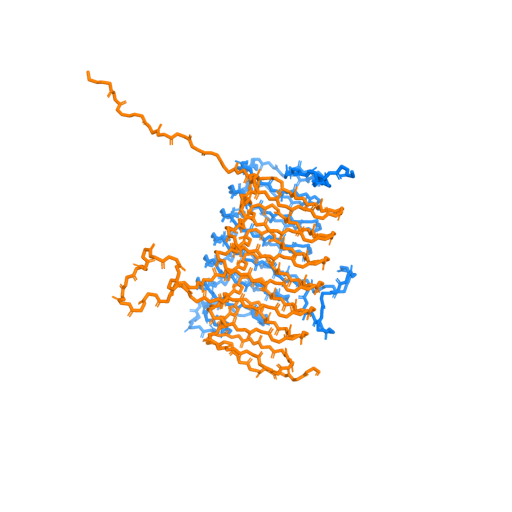0 GLU B N 1
ATOM 2239 C CA . GLU B 1 140 ? 12.57 -11.125 -18.672 1 98.31 140 GLU B CA 1
ATOM 2240 C C . GLU B 1 140 ? 11.383 -10.234 -18.359 1 98.31 140 GLU B C 1
ATOM 2242 O O . GLU B 1 140 ? 10.703 -10.414 -17.344 1 98.31 140 GLU B O 1
ATOM 2247 N N . LYS B 1 141 ? 11.148 -9.336 -19.312 1 98.12 141 LYS B N 1
ATOM 2248 C CA . LYS B 1 141 ? 10.008 -8.438 -19.156 1 98.12 141 LYS B CA 1
ATOM 2249 C C . LYS B 1 141 ? 8.695 -9.211 -19.203 1 98.12 141 LYS B C 1
ATOM 2251 O O . LYS B 1 141 ? 8.508 -10.07 -20.062 1 98.12 141 LYS B O 1
ATOM 2256 N N . GLY B 1 142 ? 7.809 -8.93 -18.312 1 98.25 142 GLY B N 1
ATOM 2257 C CA . GLY B 1 142 ? 6.516 -9.586 -18.219 1 98.25 142 GLY B CA 1
ATOM 2258 C C . GLY B 1 142 ? 5.758 -9.211 -16.953 1 98.25 142 GLY B C 1
ATOM 2259 O O . GLY B 1 142 ? 6.168 -8.305 -16.219 1 98.25 142 GLY B O 1
ATOM 2260 N N . VAL B 1 143 ? 4.586 -9.789 -16.844 1 98.31 143 VAL B N 1
ATOM 2261 C CA . VAL B 1 143 ? 3.783 -9.648 -15.633 1 98.31 143 VAL B CA 1
ATOM 2262 C C . VAL B 1 143 ? 4.012 -10.852 -14.719 1 98.31 143 VAL B C 1
ATOM 2264 O O . VAL B 1 143 ? 3.844 -12 -15.141 1 98.31 143 VAL B O 1
ATOM 2267 N N . TYR B 1 144 ? 4.406 -10.578 -13.508 1 98.69 144 TYR B N 1
ATOM 2268 C CA . TYR B 1 144 ? 4.668 -11.602 -12.492 1 98.69 144 TYR B CA 1
ATOM 2269 C C . TYR B 1 144 ? 3.73 -11.438 -11.305 1 98.69 144 TYR B C 1
ATOM 2271 O O . TYR B 1 144 ? 3.439 -10.312 -10.883 1 98.69 144 TYR B O 1
ATOM 2279 N N . ALA B 1 145 ? 3.275 -12.516 -10.75 1 98.31 145 ALA B N 1
ATOM 2280 C CA . ALA B 1 145 ? 2.424 -12.43 -9.562 1 98.31 145 ALA B CA 1
ATOM 2281 C C . ALA B 1 145 ? 2.467 -13.734 -8.773 1 98.31 145 ALA B C 1
ATOM 2283 O O . ALA B 1 145 ? 2.928 -14.758 -9.273 1 98.31 145 ALA B O 1
ATOM 2284 N N . GLY B 1 146 ? 2.053 -13.578 -7.461 1 97.88 146 GLY B N 1
ATOM 2285 C CA . GLY B 1 146 ? 1.97 -14.742 -6.59 1 97.88 146 GLY B CA 1
ATOM 2286 C C . GLY B 1 146 ? 3.031 -14.758 -5.508 1 97.88 146 GLY B C 1
ATOM 2287 O O . GLY B 1 146 ? 3.824 -13.82 -5.398 1 97.88 146 GLY B O 1
ATOM 2288 N N . ASN B 1 147 ? 3.002 -15.828 -4.664 1 98.06 147 ASN B N 1
ATOM 2289 C CA . ASN B 1 147 ? 3.951 -16.094 -3.586 1 98.06 147 ASN B CA 1
ATOM 2290 C C . ASN B 1 147 ? 4.391 -17.547 -3.561 1 98.06 147 ASN B C 1
ATOM 2292 O O . ASN B 1 147 ? 3.691 -18.406 -3.008 1 98.06 147 ASN B O 1
ATOM 2296 N N . PRO B 1 148 ? 5.465 -17.766 -4.191 1 98.12 148 PRO B N 1
ATOM 2297 C CA . PRO B 1 148 ? 6.387 -16.812 -4.836 1 98.12 148 PRO B CA 1
ATOM 2298 C C . PRO B 1 148 ? 5.859 -16.297 -6.172 1 98.12 148 PRO B C 1
ATOM 2300 O O . PRO B 1 148 ? 5.008 -16.938 -6.797 1 98.12 148 PRO B O 1
ATOM 2303 N N . ALA B 1 149 ? 6.355 -15.141 -6.582 1 98.5 149 ALA B N 1
ATOM 2304 C CA . ALA B 1 149 ? 5.957 -14.547 -7.855 1 98.5 149 ALA B CA 1
ATOM 2305 C C . ALA B 1 149 ? 6.445 -15.398 -9.023 1 98.5 149 ALA B C 1
ATOM 2307 O O . ALA B 1 149 ? 7.598 -15.836 -9.047 1 98.5 149 ALA B O 1
ATOM 2308 N N . ARG B 1 150 ? 5.586 -15.562 -9.969 1 98.25 150 ARG B N 1
ATOM 2309 C CA . ARG B 1 150 ? 5.879 -16.281 -11.203 1 98.25 150 ARG B CA 1
ATOM 2310 C C . ARG B 1 150 ? 5.371 -15.508 -12.422 1 98.25 150 ARG B C 1
ATOM 2312 O O . ARG B 1 150 ? 4.492 -14.656 -12.297 1 98.25 150 ARG B O 1
ATOM 2319 N N . LEU B 1 151 ? 5.945 -15.906 -13.562 1 98.12 151 LEU B N 1
ATOM 2320 C CA . LEU B 1 151 ? 5.531 -15.273 -14.805 1 98.12 151 LEU B CA 1
ATOM 2321 C C . LEU B 1 151 ? 4.09 -15.641 -15.148 1 98.12 151 LEU B C 1
ATOM 2323 O O . LEU B 1 151 ? 3.754 -16.812 -15.25 1 98.12 151 LEU B O 1
ATOM 2327 N N . LEU B 1 152 ? 3.273 -14.688 -15.352 1 96.62 152 LEU B N 1
ATOM 2328 C CA . LEU B 1 152 ? 1.894 -14.914 -15.766 1 96.62 152 LEU B CA 1
ATOM 2329 C C . LEU B 1 152 ? 1.737 -14.695 -17.266 1 96.62 152 LEU B C 1
ATOM 2331 O O . LEU B 1 152 ? 1.031 -15.445 -17.938 1 96.62 152 LEU B O 1
ATOM 2335 N N . ARG B 1 153 ? 2.365 -13.641 -17.719 1 94.56 153 ARG B N 1
ATOM 2336 C CA . ARG B 1 153 ? 2.277 -13.328 -19.141 1 94.56 153 ARG B CA 1
ATOM 2337 C C . ARG B 1 153 ? 3.422 -12.414 -19.578 1 94.56 153 ARG B C 1
ATOM 2339 O O . ARG B 1 153 ? 3.875 -11.57 -18.797 1 94.56 153 ARG B O 1
ATOM 2346 N N . ARG B 1 154 ? 3.811 -12.5 -20.844 1 93.81 154 ARG B N 1
ATOM 2347 C CA . ARG B 1 154 ? 4.855 -11.656 -21.422 1 93.81 154 ARG B CA 1
ATOM 2348 C C . ARG B 1 154 ? 4.293 -10.32 -21.875 1 93.81 154 ARG B C 1
ATOM 2350 O O . ARG B 1 154 ? 3.107 -10.219 -22.203 1 93.81 154 ARG B O 1
ATOM 2357 N N . LEU B 1 155 ? 5.168 -9.297 -21.906 1 92.12 155 LEU B N 1
ATOM 2358 C CA . LEU B 1 155 ? 4.84 -7.957 -22.391 1 92.12 155 LEU B CA 1
ATOM 2359 C C . LEU B 1 155 ? 5.688 -7.602 -23.594 1 92.12 155 LEU B C 1
ATOM 2361 O O . LEU B 1 155 ? 6.82 -8.07 -23.734 1 92.12 155 LEU B O 1
#

Nearest PDB structures (foldseek):
  4mzu-assembly2_G  TM=9.176E-01  e=3.592E-10  Shewanella denitrificans OS217
  4mzu-assembly1_F  TM=8.954E-01  e=5.005E-09  Shewanella denitrificans OS217
  3mqg-assembly1_B  TM=8.900E-01  e=4.732E-09  Bordetella petrii DSM 12804
  7s3u-assembly1_A  TM=9.059E-01  e=1.372E-08  Helicobacter pullorum
  3fsb-assembly1_A  TM=6.482E-01  e=2.139E-07  Thermoanaerobacterium thermosaccharolyticum

InterPro domains:
  IPR001451 Hexapeptide repeat [PF14602] (69-78)
  IPR001451 Hexapeptide repeat [PF14602] (103-136)
  IPR011004 Trimeric LpxA-like superfamily [SSF51161] (15-154)
  IPR050179 Transferase hexapeptide repeat [PTHR43300] (17-153)

Secondary structure (DSSP, 8-state):
-----PEEEE--EES-EE-TT-EEPSS-EEES-EE-TT-EE-TT-EE-TT-EE-TT-EE-TT-EE-SSEEE-SS-EE-TT-EE-----TTSS--S-GGGS--EEE-TT-EE-TT-EE-S-EE-TT-EE-TT-EE-S-B-S-EEEEETTEEEEEE-/-----PPP----EES-EE-TT-EEEES-EEES-EE-TT-EE-TT-EE-TT-EE-TT-EE-TT-EE-TTEEE-SS-EE-TT-EE-----TTSS--S-GGGSPPEEE-TT-EE-TT-EE-S-EE-TT-EE-TT-EE-S-B-S-EEEEETTEEEEEE-

Foldseek 3Di:
DPDDDDDDDAADAEDEAEEACEEADPPEHHYQEYYYANEYHEYLEYADHCEYAEHCEYAYELEYHYHQEYAYYNEYHEYNEYEEFQPCVVVDGDPDCVPTAHEYEYAQEYEAANEYEYREYEYHNAYEYHNEYDDYYHDAHAYWGDDPTDGPGHD/DDPDDDDDDDADAEDEAEEACEEADPPEHHYQEYYYANEYHEYLEYADHCEYAEHCEYAYHNEYHYHQEYAYYNEYHEYNEYEEFQPCPVVDGDPDCVPTAHEYEYACEYEAACEYEYREYEYHNAYEYHNEYDDYYHDAHAYWYDDPTDGDGHD

pLDDT: mean 96.89, std 5.47, range [45.06, 98.94]

Radius of gyration: 19.7 Å; Cα contacts (8 Å, |Δi|>4): 1006; chains: 2; bounding box: 50×50×64 Å

Sequence (310 aa):
MTNPVPEWREVAVRDVTVGRDVVIYQPANVYGCELGDEVFVGPFVEIQRHSRIGRGTRVQSHTFICEYVTIGEDCFIGHGVMFANDMFRDGKPDPDSENWGRIVIGNGVSIGSNATILAVSICDGAVIGAGSVVTRSITEKGVYAGNPARLLRRLMTNPVPEWREVAVRDVTVGRDVVIYQPANVYGCELGDEVFVGPFVEIQRHSRIGRGTRVQSHTFICEYVTIGEDCFIGHGVMFANDMFRDGKPDPDSENWGRIVIGNGVSIGSNATILAVSICDGAVIGAGSVVTRSITEKGVYAGNPARLLRRL

Organism: Cronobacter sakazakii (strain ATCC BAA-894) (NCBI:txid290339)

Solvent-accessible surface area (backbone atoms only — not comparable to full-atom values): 14577 Å² total; per-residue (Å²): 129,80,77,48,64,65,46,81,42,69,59,43,78,40,72,60,50,71,43,58,75,53,45,75,37,77,64,32,33,35,29,43,25,37,38,27,36,42,19,36,35,32,39,53,22,35,36,32,40,67,17,38,39,24,37,47,17,37,40,32,37,51,16,38,40,43,59,39,31,39,36,30,35,50,21,41,39,31,40,41,24,39,45,47,36,70,79,33,86,84,50,39,86,68,89,54,70,87,74,35,44,54,29,39,38,32,37,44,24,37,37,27,37,44,17,30,39,37,57,29,42,37,37,53,52,22,34,37,33,58,57,12,24,41,80,61,61,38,83,65,49,22,38,28,37,40,64,64,43,39,84,77,44,80,110,131,82,74,86,70,84,86,88,83,73,79,44,78,41,73,59,48,50,27,54,71,17,37,41,26,36,64,31,32,35,31,43,26,39,39,26,37,44,19,36,35,32,37,56,22,36,38,31,40,66,18,37,41,24,38,47,17,36,38,31,36,51,16,38,40,42,60,41,31,39,37,30,34,49,22,41,38,29,40,40,23,38,45,48,34,72,79,33,86,82,76,42,85,66,90,53,70,88,72,36,44,54,28,40,38,32,37,38,24,27,39,26,37,46,17,35,39,38,57,29,42,37,38,54,44,21,27,37,36,56,50,12,30,40,82,62,62,39,83,66,52,22,36,27,37,29,74,65,44,37,84,75,45,79,110